Protein 7LMX (pdb70)

Solvent-accessible surface area: 12624 Å² total; per-residue (Å²): 133,57,77,2,38,0,71,0,19,4,180,61,148,80,9,72,30,40,6,89,1,0,57,51,17,0,75,39,36,0,12,40,18,78,14,62,56,58,85,146,26,18,28,0,0,0,99,48,1,47,80,83,24,0,99,108,2,10,149,43,0,77,118,52,8,109,69,17,107,31,83,46,120,46,148,132,123,1,40,0,64,0,31,4,184,46,151,103,16,78,113,27,19,150,41,0,64,79,32,0,115,154,95,3,101,179,56,76,30,68,38,71,91,161,29,28,32,0,24,0,126,36,2,108,73,73,52,0,74,141,2,2,86,56,1,41,158,147,42,102,73,20,58,14,19,11,67,88,113,130,2,46,0,81,0,32,6,188,51,73,85,19,30,13,23,26,18,11,1,45,18,35,1,108,158,97,1,108,137,18,79,52,43,30,56,99,68,15,39,21,2,24,0,90,30,0,93,62,73,50,0,132,172,5,14,128,46,2,85,144,144,44,112,51,10,96,21,67,59,118,58,145

Radius of gyration: 18.8 Å; Cα contacts (8 Å, |Δi|>4): 383; chains: 3; bounding box: 45×50×40 Å

Structure (mmCIF, N/CA/C/O backbone):
data_7LMX
#
_entry.id   7LMX
#
_cell.length_a   40.690
_cell.length_b   64.100
_cell.length_c   80.990
_cell.angle_alpha   90.000
_cell.angle_beta   90.000
_cell.angle_gamma   90.000
#
_symmetry.space_group_name_H-M   'P 21 21 21'
#
loop_
_entity.id
_entity.type
_entity.pdbx_description
1 polymer 'Integrin inhibitor'
2 water water
#
loop_
_atom_site.group_PDB
_atom_site.id
_atom_site.type_symbol
_atom_site.label_atom_id
_atom_site.label_alt_id
_atom_site.label_comp_id
_atom_site.label_asym_id
_atom_site.label_entity_id
_atom_site.label_seq_id
_atom_site.pdbx_PDB_ins_code
_atom_site.Cartn_x
_atom_site.Cartn_y
_atom_site.Cartn_z
_atom_site.occupancy
_atom_site.B_iso_or_equiv
_atom_site.auth_seq_id
_atom_site.auth_comp_id
_atom_site.auth_asym_id
_atom_site.auth_atom_id
_atom_site.pdbx_PDB_model_num
ATOM 1 N N . SER A 1 1 ? -12.37686 21.33611 -18.22734 1.000 78.44810 0 SER A N 1
ATOM 2 C CA . SER A 1 1 ? -12.96720 20.22665 -17.48830 1.000 74.93876 0 SER A CA 1
ATOM 3 C C . SER A 1 1 ? -11.88497 19.28442 -16.96737 1.000 77.49194 0 SER A C 1
ATOM 4 O O . SER A 1 1 ? -10.74964 19.30665 -17.44176 1.000 76.92339 0 SER A O 1
ATOM 7 N N . THR A 1 2 ? -12.24759 18.46046 -15.98724 1.000 76.33581 1 THR A N 1
ATOM 8 C CA . THR A 1 2 ? -11.29446 17.54163 -15.38058 1.000 70.47247 1 THR A CA 1
ATOM 9 C C . THR A 1 2 ? -10.93538 16.42310 -16.35116 1.000 61.54135 1 THR A C 1
ATOM 10 O O . THR A 1 2 ? -11.80268 15.86824 -17.03117 1.000 63.21340 1 THR A O 1
ATOM 14 N N . LYS A 1 3 ? -9.64464 16.09636 -16.41537 1.000 62.41400 2 LYS A N 1
ATOM 15 C CA . LYS A 1 3 ? -9.15087 14.97226 -17.19913 1.000 53.68766 2 LYS A CA 1
ATOM 16 C C . LYS A 1 3 ? -8.31096 14.06734 -16.30916 1.000 51.61973 2 LYS A C 1
ATOM 17 O O . LYS A 1 3 ? -7.76671 14.50454 -15.29216 1.000 56.83889 2 LYS A O 1
ATOM 23 N N . CYS A 1 4 ? -8.20293 12.79920 -16.70183 1.000 43.64550 3 CYS A N 1
ATOM 24 C CA . CYS A 1 4 ? -7.63877 11.78116 -15.82996 1.000 48.11265 3 CYS A CA 1
ATOM 25 C C . CYS A 1 4 ? -6.72507 10.85043 -16.60848 1.000 43.92105 3 CYS A C 1
ATOM 26 O O . CYS A 1 4 ? -6.91125 10.62728 -17.80647 1.000 40.62126 3 CYS A O 1
ATOM 29 N N . VAL A 1 5 ? -5.74553 10.29546 -15.90176 1.000 41.15084 4 VAL A N 1
ATOM 30 C CA . VAL A 1 5 ? -4.92357 9.19963 -16.39676 1.000 42.38504 4 VAL A CA 1
ATOM 31 C C . VAL A 1 5 ? -5.24603 7.95909 -15.57473 1.000 42.56548 4 VAL A C 1
ATOM 32 O O . VAL A 1 5 ? -5.40330 8.03437 -14.34968 1.000 43.14760 4 VAL A O 1
ATOM 36 N N . VAL A 1 6 ? -5.35227 6.82153 -16.25065 1.000 40.65499 5 VAL A N 1
ATOM 37 C CA . VAL A 1 6 ? -5.56935 5.53065 -15.61076 1.000 44.03468 5 VAL A CA 1
ATOM 38 C C . VAL A 1 6 ? -4.46566 4.59794 -16.07521 1.000 35.51586 5 VAL A C 1
ATOM 39 O O . VAL A 1 6 ? -4.19467 4.50076 -17.27521 1.000 38.80405 5 VAL A O 1
ATOM 43 N N . ARG A 1 7 ? -3.82128 3.93103 -15.13138 1.000 37.06620 6 ARG A N 1
ATOM 44 C CA . ARG A 1 7 ? -2.75332 2.99160 -15.42708 1.000 37.23862 6 ARG A CA 1
ATOM 45 C C . ARG A 1 7 ? -3.16555 1.61677 -14.92680 1.000 46.61832 6 ARG A C 1
ATOM 46 O O . ARG A 1 7 ? -3.60687 1.47683 -13.78030 1.000 38.87638 6 ARG A O 1
ATOM 54 N N . PHE A 1 8 ? -3.04006 0.61804 -15.79578 1.000 38.38305 7 PHE A N 1
ATOM 55 C CA . PHE A 1 8 ? -3.25516 -0.78025 -15.44904 1.000 41.74468 7 PHE A CA 1
ATOM 56 C C . PHE A 1 8 ? -1.93187 -1.51927 -15.55392 1.000 39.47783 7 PHE A C 1
ATOM 57 O O . PHE A 1 8 ? -1.23342 -1.40673 -16.56699 1.000 46.51825 7 PHE A O 1
ATOM 65 N N . VAL A 1 9 ? -1.59488 -2.28231 -14.52437 1.000 45.28184 8 VAL A N 1
ATOM 66 C CA . VAL A 1 9 ? -0.39934 -3.11168 -14.53090 1.000 44.28969 8 VAL A CA 1
ATOM 67 C C . VAL A 1 9 ? -0.85179 -4.55320 -14.35930 1.000 48.89610 8 VAL A C 1
ATOM 68 O O . VAL A 1 9 ? -1.43162 -4.91641 -13.32737 1.000 45.75098 8 VAL A O 1
ATOM 72 N N . PHE A 1 10 ? -0.59232 -5.37183 -15.36775 1.000 44.92098 9 PHE A N 1
ATOM 73 C CA . PHE A 1 10 ? -0.95224 -6.77839 -15.34187 1.000 51.14945 9 PHE A CA 1
ATOM 74 C C . PHE A 1 10 ? 0.25244 -7.60429 -14.91151 1.000 49.11778 9 PHE A C 1
ATOM 75 O O . PHE A 1 10 ? 1.38991 -7.29618 -15.27567 1.000 51.12560 9 PHE A O 1
ATOM 83 N N . ARG A 1 11 ? -0.00209 -8.64975 -14.12866 0.873 45.14930 10 ARG A N 1
ATOM 84 C CA . ARG A 1 11 ? 1.05048 -9.51485 -13.62325 0.873 52.10239 10 ARG A CA 1
ATOM 85 C C . ARG A 1 11 ? 0.69860 -10.96388 -13.92110 0.873 48.64766 10 ARG A C 1
ATOM 86 O O . ARG A 1 11 ? -0.47682 -11.32611 -14.01151 0.873 54.99006 10 ARG A O 1
ATOM 94 N N . GLY A 1 12 ? 1.72896 -11.78750 -14.08166 1.000 58.18727 11 GLY A N 1
ATOM 95 C CA . GLY A 1 12 ? 1.56363 -13.21272 -14.28990 1.000 52.26101 11 GLY A CA 1
ATOM 96 C C . GLY A 1 12 ? 1.87534 -13.63204 -15.71860 1.000 55.79833 11 GLY A C 1
ATOM 97 O O . GLY A 1 12 ? 2.21132 -12.82480 -16.58719 1.000 47.44942 11 GLY A O 1
ATOM 98 N N . ASP A 1 13 ? 1.72667 -14.94128 -15.93944 1.000 52.64874 12 ASP A N 1
ATOM 99 C CA . ASP A 1 13 ? 2.10094 -15.55582 -17.20957 1.000 53.14730 12 ASP A CA 1
ATOM 100 C C . ASP A 1 13 ? 1.29622 -14.99968 -18.38041 1.000 51.04529 12 ASP A C 1
ATOM 101 O O . ASP A 1 13 ? 1.78257 -14.99444 -19.51723 1.000 55.20106 12 ASP A O 1
ATOM 106 N N . LEU A 1 14 ? 0.07327 -14.53084 -18.13147 1.000 44.13270 13 LEU A N 1
ATOM 107 C CA . LEU A 1 14 ? -0.80326 -14.04157 -19.18725 1.000 41.16839 13 LEU A CA 1
ATOM 108 C C . LEU A 1 14 ? -0.89537 -12.52105 -19.22639 1.000 42.32699 13 LEU A C 1
ATOM 109 O O . LEU A 1 14 ? -1.78185 -11.98285 -19.90142 1.000 39.87285 13 LEU A O 1
ATOM 114 N N . ALA A 1 15 ? 0.01499 -11.81924 -18.54710 1.000 42.19942 14 ALA A N 1
ATOM 115 C CA . ALA A 1 15 ? -0.10303 -10.37017 -18.39986 1.000 41.13353 14 ALA A CA 1
ATOM 116 C C . ALA A 1 15 ? -0.18129 -9.66663 -19.75170 1.000 40.83151 14 ALA A C 1
ATOM 117 O O . ALA A 1 15 ? -0.99493 -8.75715 -19.94107 1.000 36.31746 14 ALA A O 1
ATOM 119 N N . THR A 1 16 ? 0.67086 -10.06203 -20.70091 1.000 39.32074 15 THR A N 1
ATOM 120 C CA . THR A 1 16 ? 0.69190 -9.38613 -21.99601 1.000 37.05136 15 THR A CA 1
ATOM 121 C C . THR A 1 16 ? -0.57707 -9.66862 -22.78895 1.000 39.76135 15 THR A C 1
ATOM 122 O O . THR A 1 16 ? -1.08700 -8.78625 -23.49130 1.000 34.54047 15 THR A O 1
ATOM 126 N N . LEU A 1 17 ? -1.08545 -10.90196 -22.70749 1.000 32.53997 16 LEU A N 1
ATOM 127 C CA . LEU A 1 17 ? -2.37385 -11.21578 -23.31569 1.000 32.10186 16 LEU A CA 1
ATOM 128 C C . LEU A 1 17 ? -3.48538 -10.38982 -22.68246 1.000 32.96803 16 LEU A C 1
ATOM 129 O O . LEU A 1 17 ? -4.33872 -9.83706 -23.38056 1.000 25.35280 16 LEU A O 1
ATOM 134 N N . MET A 1 18 ? -3.49324 -10.29118 -21.35330 1.000 34.77072 17 MET A N 1
ATOM 135 C CA . MET A 1 18 ? -4.51380 -9.48644 -20.69160 1.000 25.96436 17 MET A CA 1
ATOM 136 C C . MET A 1 18 ? -4.45936 -8.03412 -21.14723 1.000 27.52556 17 MET A C 1
ATOM 137 O O . MET A 1 18 ? -5.49798 -7.42845 -21.43999 1.000 34.28723 17 MET A O 1
ATOM 142 N N . LEU A 1 19 ? -3.25819 -7.45499 -21.20449 1.000 28.88974 18 LEU A N 1
ATOM 143 C CA . LEU A 1 19 ? -3.12878 -6.05945 -21.60787 1.000 27.78202 18 LEU A CA 1
ATOM 144 C C . LEU A 1 19 ? -3.74638 -5.84235 -22.97855 1.000 27.39480 18 LEU A C 1
ATOM 145 O O . LEU A 1 19 ? -4.52739 -4.90638 -23.17977 1.000 28.89233 18 LEU A O 1
ATOM 150 N N . ARG A 1 20 ? -3.43056 -6.72456 -23.92823 1.000 28.58059 19 ARG A N 1
ATOM 151 C CA . ARG A 1 20 ? -3.91525 -6.55172 -25.29422 1.000 24.77043 19 ARG A CA 1
ATOM 152 C C . ARG A 1 20 ? -5.42182 -6.75954 -25.38993 1.000 29.59075 19 ARG A C 1
ATOM 153 O O . ARG A 1 20 ? -6.10115 -6.04998 -26.14030 1.000 27.99410 19 ARG A O 1
ATOM 161 N N . ALA A 1 21 ? -5.96852 -7.71801 -24.63641 1.000 26.63440 20 ALA A N 1
ATOM 162 C CA . ALA A 1 21 ? -7.41921 -7.89915 -24.62481 1.000 24.42828 20 ALA A CA 1
ATOM 163 C C . ALA A 1 21 ? -8.12641 -6.65177 -24.10578 1.000 27.50870 20 ALA A C 1
ATOM 164 O O . ALA A 1 21 ? -9.14680 -6.23071 -24.66387 1.000 26.19097 20 ALA A O 1
ATOM 166 N N . VAL A 1 22 ? -7.59444 -6.05118 -23.03685 1.000 25.14005 21 VAL A N 1
ATOM 167 C CA . VAL A 1 22 ? -8.19730 -4.85563 -22.44968 1.000 24.73259 21 VAL A CA 1
ATOM 168 C C . VAL A 1 22 ? -8.04275 -3.65912 -23.38143 1.000 25.01559 21 VAL A C 1
ATOM 169 O O . VAL A 1 22 ? -8.97600 -2.86678 -23.55227 1.000 24.64736 21 VAL A O 1
ATOM 173 N N . LYS A 1 23 ? -6.86200 -3.50083 -23.98062 1.000 25.62329 22 LYS A N 1
ATOM 174 C CA . LYS A 1 23 ? -6.64626 -2.41778 -24.93909 1.000 25.91060 22 LYS A CA 1
ATOM 175 C C . LYS A 1 23 ? -7.63724 -2.50700 -26.09689 1.000 29.11051 22 LYS A C 1
ATOM 176 O O . LYS A 1 23 ? -8.21497 -1.49826 -26.51720 1.000 25.05858 22 LYS A O 1
ATOM 182 N N . ASP A 1 24 ? -7.85625 -3.72034 -26.61820 1.000 25.01465 23 ASP A N 1
ATOM 183 C CA . ASP A 1 24 ? -8.85857 -3.91887 -27.66111 1.000 26.98365 23 ASP A CA 1
ATOM 184 C C . ASP A 1 24 ? -10.24722 -3.48394 -27.19532 1.000 29.34193 23 ASP A C 1
ATOM 185 O O . ASP A 1 24 ? -10.97770 -2.81518 -27.93389 1.000 25.45510 23 ASP A O 1
ATOM 190 N N . HIS A 1 25 ? -10.63781 -3.86750 -25.97535 1.000 23.43687 24 HIS A N 1
ATOM 191 C CA . HIS A 1 25 ? -11.95071 -3.47892 -25.46229 1.000 25.63110 24 HIS A CA 1
ATOM 192 C C . HIS A 1 25 ? -12.06960 -1.96447 -25.30474 1.000 26.53710 24 HIS A C 1
ATOM 193 O O . HIS A 1 25 ? -13.09383 -1.37587 -25.66260 1.000 28.22392 24 HIS A O 1
ATOM 200 N N . LEU A 1 26 ? -11.03920 -1.31626 -24.75643 1.000 24.72649 25 LEU A N 1
ATOM 201 C CA . LEU A 1 26 ? -11.12217 0.12581 -24.51954 1.000 27.26794 25 LEU A CA 1
ATOM 202 C C . LEU A 1 26 ? -11.13330 0.90634 -25.82827 1.000 27.61268 25 LEU A C 1
ATOM 203 O O . LEU A 1 26 ? -11.83055 1.92325 -25.95115 1.000 27.29020 25 LEU A O 1
ATOM 208 N N . LYS A 1 27 ? -10.37689 0.44320 -26.81964 1.000 27.53130 26 LYS A N 1
ATOM 209 C CA . LYS A 1 27 ? -10.36298 1.13046 -28.10563 1.000 27.71942 26 LYS A CA 1
ATOM 210 C C . LYS A 1 27 ? -11.68650 0.97699 -28.84221 1.000 28.07832 26 LYS A C 1
ATOM 211 O O . LYS A 1 27 ? -12.05892 1.85156 -29.63463 1.000 31.03289 26 LYS A O 1
ATOM 217 N N . LYS A 1 28 ? -12.41084 -0.11602 -28.60094 1.000 26.20735 27 LYS A N 1
ATOM 218 C CA . LYS A 1 28 ? -13.73482 -0.26790 -29.19530 1.000 33.20934 27 LYS A CA 1
ATOM 219 C C . LYS A 1 28 ? -14.70837 0.76857 -28.64331 1.000 36.64974 27 LYS A C 1
ATOM 220 O O . LYS A 1 28 ? -15.53519 1.31440 -29.38633 1.000 36.30771 27 LYS A O 1
ATOM 226 N N . GLU A 1 29 ? -14.62007 1.06148 -27.34608 1.000 32.95911 28 GLU A N 1
ATOM 227 C CA . GLU A 1 29 ? -15.51516 2.03330 -26.73126 1.000 29.81862 28 GLU A CA 1
ATOM 228 C C . GLU A 1 29 ? -14.94908 3.44721 -26.73874 1.000 33.51048 28 GLU A C 1
ATOM 229 O O . GLU A 1 29 ? -15.70730 4.40649 -26.53653 1.000 33.36611 28 GLU A O 1
ATOM 235 N N . GLY A 1 30 ? -13.64758 3.59633 -26.97699 1.000 27.53550 29 GLY A N 1
ATOM 236 C CA . GLY A 1 30 ? -13.02286 4.89317 -27.08480 1.000 29.00376 29 GLY A CA 1
ATOM 237 C C . GLY A 1 30 ? -11.92620 4.91483 -28.13509 1.000 27.34046 29 GLY A C 1
ATOM 238 O O . GLY A 1 30 ? -10.73254 4.96855 -27.81846 1.000 28.59730 29 GLY A O 1
ATOM 239 N N . PRO A 1 31 ? -12.31604 4.89455 -29.41247 1.000 29.51744 30 PRO A N 1
ATOM 240 C CA . PRO A 1 31 ? -11.30435 4.83354 -30.48832 1.000 28.45772 30 PRO A CA 1
ATOM 241 C C . PRO A 1 31 ? -10.36939 6.02664 -30.51386 1.000 33.99810 30 PRO A C 1
ATOM 242 O O . PRO A 1 31 ? -9.22957 5.91026 -30.98970 1.000 33.80157 30 PRO A O 1
ATOM 246 N N . HIS A 1 32 ? -10.81825 7.17334 -30.01983 1.000 30.08245 31 HIS A N 1
ATOM 247 C CA . HIS A 1 32 ? -10.02042 8.39214 -29.97867 1.000 30.58259 31 HIS A CA 1
ATOM 248 C C . HIS A 1 32 ? -9.14483 8.49111 -28.73696 1.000 36.41709 31 HIS A C 1
ATOM 249 O O . HIS A 1 32 ? -8.37502 9.45142 -28.61847 1.000 33.61606 31 HIS A O 1
ATOM 256 N N . TRP A 1 33 ? -9.26360 7.55018 -27.79880 1.000 26.78892 32 TRP A N 1
ATOM 257 C CA . TRP A 1 33 ? -8.53328 7.66441 -26.54370 1.000 31.99776 32 TRP A CA 1
ATOM 258 C C . TRP A 1 33 ? -7.03331 7.50454 -26.75388 1.000 34.01941 32 TRP A C 1
ATOM 259 O O . TRP A 1 33 ? -6.57962 6.73223 -27.59906 1.000 31.69107 32 TRP A O 1
ATOM 270 N N . ASN A 1 34 ? -6.26625 8.24871 -25.95896 1.000 33.32707 33 ASN A N 1
ATOM 271 C CA . ASN A 1 34 ? -4.80727 8.15392 -25.91570 1.000 33.13019 33 ASN A CA 1
ATOM 272 C C . ASN A 1 34 ? -4.44988 6.95133 -25.05067 1.000 35.06379 33 ASN A C 1
ATOM 273 O O . ASN A 1 34 ? -4.44562 7.03771 -23.82098 1.000 33.55554 33 ASN A O 1
ATOM 278 N N . ILE A 1 35 ? -4.14466 5.82411 -25.69064 1.000 32.94456 34 ILE A N 1
ATOM 279 C CA . ILE A 1 35 ? -3.86397 4.57391 -24.99385 1.000 33.51097 34 ILE A CA 1
ATOM 280 C C . ILE A 1 35 ? -2.52215 4.05029 -25.48042 1.000 37.22999 34 ILE A C 1
ATOM 281 O O . ILE A 1 35 ? -2.34874 3.79882 -26.67799 1.000 36.87664 34 ILE A O 1
ATOM 286 N N . THR A 1 36 ? -1.57755 3.88284 -24.55764 1.000 35.87560 35 THR A N 1
ATOM 287 C CA . THR A 1 36 ? -0.23339 3.43741 -24.88983 1.000 32.49348 35 THR A CA 1
ATOM 288 C C . THR A 1 36 ? 0.18108 2.33059 -23.93239 1.000 38.93982 35 THR A C 1
ATOM 289 O O . THR A 1 36 ? -0.40826 2.15531 -22.86680 1.000 42.15580 35 THR A O 1
ATOM 293 N N . SER A 1 37 ? 1.21622 1.59057 -24.31495 1.000 39.83921 36 SER A N 1
ATOM 294 C CA . SER A 1 37 ? 1.72326 0.47984 -23.51820 1.000 48.16854 36 SER A CA 1
ATOM 295 C C . SER A 1 37 ? 3.16558 0.74920 -23.10982 1.000 56.19574 36 SER A C 1
ATOM 296 O O . SER A 1 37 ? 3.97215 1.20011 -23.93004 1.000 61.94539 36 SER A O 1
ATOM 299 N N . THR A 1 38 ? 3.48201 0.47720 -21.84179 0.900 58.37382 37 THR A N 1
ATOM 300 C CA . THR A 1 38 ? 4.82744 0.60063 -21.29039 0.900 64.95376 37 THR A CA 1
ATOM 301 C C . THR A 1 38 ? 5.16245 -0.66999 -20.51183 0.900 64.75071 37 THR A C 1
ATOM 302 O O . THR A 1 38 ? 4.37831 -1.62272 -20.46323 0.900 61.98747 37 THR A O 1
ATOM 306 N N . ASN A 1 39 ? 6.34514 -0.67463 -19.89179 0.760 69.53019 38 ASN A N 1
ATOM 307 C CA . ASN A 1 39 ? 6.76869 -1.74670 -18.98368 0.760 75.25383 38 ASN A CA 1
ATOM 308 C C . ASN A 1 39 ? 6.74130 -3.11148 -19.67603 0.760 77.44041 38 ASN A C 1
ATOM 309 O O . ASN A 1 39 ? 6.15582 -4.07698 -19.17949 0.760 78.02515 38 ASN A O 1
ATOM 314 N N . ASN A 1 40 ? 7.38576 -3.18088 -20.84294 0.848 72.66697 39 ASN A N 1
ATOM 315 C CA . ASN A 1 40 ? 7.51504 -4.42435 -21.60736 0.848 70.03474 39 ASN A CA 1
ATOM 316 C C . ASN A 1 40 ? 6.14973 -5.03566 -21.92091 0.848 69.93143 39 ASN A C 1
ATOM 317 O O . ASN A 1 40 ? 5.94893 -6.24687 -21.80854 0.848 63.39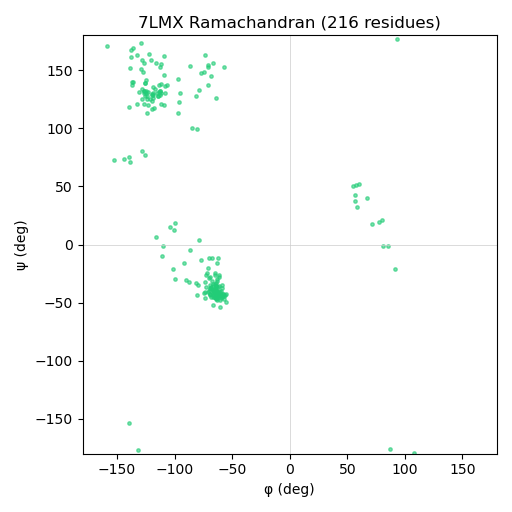427 39 ASN A O 1
ATOM 322 N N . GLY A 1 41 ? 5.20261 -4.18948 -22.31782 0.638 64.41320 40 GLY A N 1
ATOM 323 C CA . GLY A 1 41 ? 3.88227 -4.66748 -22.67449 0.638 61.85934 40 GLY A CA 1
ATOM 324 C C . GLY A 1 41 ? 3.03679 -5.14346 -21.51670 0.638 58.16695 40 GLY A C 1
ATOM 325 O O . GLY A 1 41 ? 2.05670 -5.85998 -21.73533 0.638 55.98093 40 GLY A O 1
ATOM 326 N N . ALA A 1 42 ? 3.38566 -4.76545 -20.28541 1.000 59.77792 41 ALA A N 1
ATOM 327 C CA . ALA A 1 42 ? 2.63329 -5.15924 -19.10301 1.000 57.25029 41 ALA A CA 1
ATOM 328 C C . ALA A 1 42 ? 1.89367 -4.00509 -18.44155 1.000 52.35101 41 ALA A C 1
ATOM 329 O O . ALA A 1 42 ? 1.07114 -4.24914 -17.55126 1.000 44.42394 41 ALA A O 1
ATOM 331 N N . GLU A 1 43 ? 2.15546 -2.76610 -18.84700 1.000 43.88966 42 GLU A N 1
ATOM 332 C CA . GLU A 1 43 ? 1.49314 -1.59785 -18.28641 1.000 49.43683 42 GLU A CA 1
ATOM 333 C C . GLU A 1 43 ? 0.73150 -0.87615 -19.38854 1.000 41.55774 42 GLU A C 1
ATOM 334 O O . GLU A 1 43 ? 1.29290 -0.58507 -20.45019 1.000 38.91952 42 GLU A O 1
ATOM 340 N N . LEU A 1 44 ? -0.54466 -0.60142 -19.13354 1.000 36.08741 43 LEU A N 1
ATOM 341 C CA . LEU A 1 44 ? -1.42897 0.06399 -20.07959 1.000 40.46147 43 LEU A CA 1
ATOM 342 C C . LEU A 1 44 ? -1.82067 1.42058 -19.51413 1.000 39.83375 43 LEU A C 1
ATOM 343 O O . LEU A 1 44 ? -2.28135 1.50976 -18.37199 1.000 35.24544 43 LEU A O 1
ATOM 348 N N . VAL A 1 45 ? -1.63797 2.47098 -20.31015 1.000 34.64272 44 VAL A N 1
ATOM 349 C CA . VAL A 1 45 ? -1.81886 3.84468 -19.85588 1.000 34.16471 44 VAL A CA 1
ATOM 350 C C . VAL A 1 45 ? -2.85377 4.50466 -20.75413 1.000 33.84529 44 VAL A C 1
ATOM 351 O O . VAL A 1 45 ? -2.65681 4.59176 -21.97265 1.000 33.38842 44 VAL A O 1
ATOM 355 N N . VAL A 1 46 ? -3.94981 4.96470 -20.15323 1.000 32.09993 45 VAL A N 1
ATOM 356 C CA . VAL A 1 46 ? -5.01620 5.67887 -20.85227 1.000 32.06696 45 VAL A CA 1
ATOM 357 C C . VAL A 1 46 ? -5.00202 7.12100 -20.36432 1.000 38.84800 45 VAL A C 1
ATOM 358 O O . VAL A 1 46 ? -5.17766 7.37486 -19.17033 1.000 34.53631 45 VAL A O 1
ATOM 362 N N . ARG A 1 47 ? -4.80623 8.06644 -21.27831 1.000 42.79823 46 ARG A N 1
ATOM 363 C CA . ARG A 1 47 ? -4.63531 9.46262 -20.90342 1.000 42.44818 46 ARG A CA 1
ATOM 364 C C . ARG A 1 47 ? -5.80474 10.30631 -21.38599 1.000 38.23946 46 ARG A C 1
ATOM 365 O O . ARG A 1 47 ? -6.46155 9.97783 -22.37648 1.000 39.95202 46 ARG A O 1
ATOM 373 N N . GLY A 1 48 ? -6.04923 11.40012 -20.67197 1.000 38.12879 47 GLY A N 1
ATOM 374 C CA . GLY A 1 48 ? -6.95270 12.44391 -21.12919 1.000 42.05485 47 GLY A CA 1
ATOM 375 C C . GLY A 1 48 ? -8.41199 12.05809 -21.21498 1.000 39.75386 47 GLY A C 1
ATOM 376 O O . GLY A 1 48 ? -9.09967 12.45890 -22.16112 1.000 47.12329 47 GLY A O 1
ATOM 377 N N . ILE A 1 49 ? -8.90809 11.29345 -20.25497 1.000 39.65042 48 ILE A N 1
ATOM 378 C CA . ILE A 1 49 ? -10.30466 10.88598 -20.26184 1.000 36.88507 48 ILE A CA 1
ATOM 379 C C . ILE A 1 49 ? -11.02213 11.56337 -19.10350 1.000 40.99629 48 ILE A C 1
ATOM 380 O O . ILE A 1 49 ? -10.41830 11.94923 -18.09987 1.000 44.81851 48 ILE A O 1
ATOM 385 N N . HIS A 1 50 ? -12.33454 11.71211 -19.25871 1.000 43.88830 49 HIS A N 1
ATOM 386 C CA . HIS A 1 50 ? -13.15803 12.30583 -18.21952 1.000 41.01387 49 HIS A CA 1
ATOM 387 C C . HIS A 1 50 ? -13.20114 11.40496 -16.98827 1.000 46.3839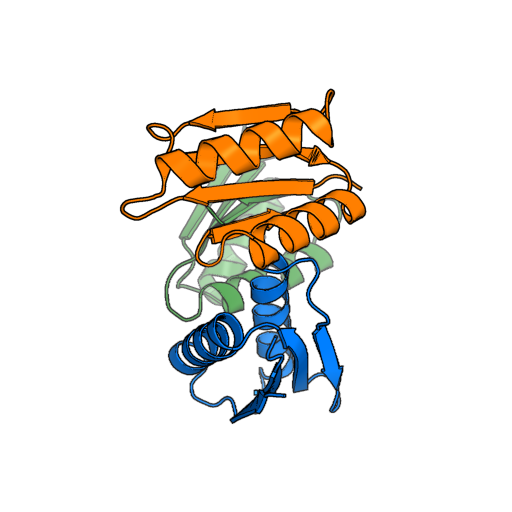2 49 HIS A C 1
ATOM 388 O O . HIS A 1 50 ? -12.98410 10.19245 -17.06220 1.000 41.93921 49 HIS A O 1
ATOM 395 N N . GLU A 1 51 ? -13.49149 12.02287 -15.83889 1.000 47.34385 50 GLU A N 1
ATOM 396 C CA . GLU A 1 51 ? -13.51280 11.27876 -14.58356 1.000 48.39540 50 GLU A CA 1
ATOM 397 C C . GLU A 1 51 ? -14.56938 10.18107 -14.60387 1.000 46.88301 50 GLU A C 1
ATOM 398 O O . GLU A 1 51 ? -14.33357 9.07687 -14.10242 1.000 49.57776 50 GLU A O 1
ATOM 404 N N . SER A 1 52 ? -15.74113 10.46563 -15.17803 1.000 46.75725 51 SER A N 1
ATOM 405 C CA . SER A 1 52 ? -16.80173 9.46505 -15.23460 1.000 49.44879 51 SER A CA 1
ATOM 406 C C . SER A 1 52 ? -16.34535 8.21218 -15.97412 1.000 47.88610 51 SER A C 1
ATOM 407 O O . SER A 1 52 ? -16.70054 7.09073 -15.59305 1.000 48.78077 51 SER A O 1
ATOM 410 N N . ASP A 1 53 ? -15.55797 8.38065 -17.03348 1.000 47.59032 52 ASP A N 1
ATOM 411 C CA . ASP A 1 53 ? -15.09920 7.22350 -17.79457 1.000 46.87446 52 ASP A CA 1
ATOM 412 C C . ASP A 1 53 ? -13.92712 6.52813 -17.11833 1.000 47.06909 52 ASP A C 1
ATOM 413 O O . ASP A 1 53 ? -13.82565 5.29653 -17.17514 1.000 42.38768 52 ASP A O 1
ATOM 418 N N . ALA A 1 54 ? -13.05515 7.29555 -16.45948 1.000 49.01797 53 ALA A N 1
ATOM 419 C CA . ALA A 1 54 ? -11.91500 6.70702 -15.76614 1.000 48.04346 53 ALA A CA 1
ATOM 420 C C . ALA A 1 54 ? -12.37043 5.76239 -14.66240 1.000 44.20879 53 ALA A C 1
ATOM 421 O O . ALA A 1 54 ? -11.81985 4.66625 -14.50514 1.000 44.09254 53 ALA A O 1
ATOM 423 N N . LYS A 1 55 ? -13.37647 6.17010 -13.88797 1.000 50.36712 54 LYS A N 1
ATOM 424 C CA . LYS A 1 55 ? -13.91011 5.29122 -12.85228 1.000 48.98703 54 LYS A CA 1
ATOM 425 C C . LYS A 1 55 ? -14.59770 4.07721 -13.46314 1.000 50.04612 54 LYS A C 1
ATOM 426 O O . LYS A 1 55 ? -14.43904 2.95379 -12.97283 1.000 51.93676 54 LYS A O 1
ATOM 432 N N . ARG A 1 56 ? -15.36550 4.28497 -14.53358 1.000 46.96392 55 ARG A N 1
ATOM 433 C CA . ARG A 1 56 ? -16.10393 3.18598 -15.14271 1.000 48.68708 55 ARG A CA 1
ATOM 434 C C . ARG A 1 56 ? -15.15948 2.13183 -15.71387 1.000 47.16606 55 ARG A C 1
ATOM 435 O O . ARG A 1 56 ? -15.35580 0.93062 -15.50007 1.000 44.20433 55 ARG A O 1
ATOM 443 N N . ILE A 1 57 ? -14.12007 2.55655 -16.43888 1.000 40.06335 56 ILE A N 1
ATOM 444 C CA . ILE A 1 57 ? -13.21212 1.56278 -17.00487 1.000 39.80810 56 ILE A CA 1
ATOM 445 C C . ILE A 1 57 ? -12.34111 0.94419 -15.92040 1.000 42.82021 56 ILE A C 1
ATOM 446 O O . ILE A 1 57 ? -11.89590 -0.20387 -16.05321 1.000 39.43123 56 ILE A O 1
ATOM 451 N N . ALA A 1 58 ? -12.09417 1.66926 -14.82801 1.000 40.83713 57 ALA A N 1
ATOM 452 C CA . ALA A 1 58 ? -11.38475 1.06797 -13.70626 1.000 48.06059 57 ALA A CA 1
ATOM 453 C C . ALA A 1 58 ? -12.19273 -0.07947 -13.11786 1.000 49.25891 57 ALA A C 1
ATOM 454 O O . ALA A 1 58 ? -11.66627 -1.17574 -12.89980 1.000 47.26364 57 ALA A O 1
ATOM 456 N N . LYS A 1 59 ? -13.48581 0.15708 -12.86789 1.000 52.83190 58 LYS A N 1
ATOM 457 C CA . LYS A 1 59 ? -14.34884 -0.88652 -12.32088 1.000 49.74241 58 LYS A CA 1
ATOM 458 C C . LYS A 1 59 ? -14.48948 -2.05816 -13.28607 1.000 44.92533 58 LYS A C 1
ATOM 459 O O . LYS A 1 59 ? -14.57102 -3.21540 -12.85731 1.000 48.34160 58 LYS A O 1
ATOM 465 N N . TRP A 1 60 ? -14.51815 -1.77748 -14.59341 1.000 39.96108 59 TRP A N 1
ATOM 466 C CA . TRP A 1 60 ? -14.69348 -2.83416 -15.58879 1.000 43.70219 59 TRP A CA 1
ATOM 467 C C . TRP A 1 60 ? -13.52412 -3.81314 -15.56646 1.000 38.75909 59 TRP A C 1
ATOM 468 O O . TRP A 1 60 ? -13.71749 -5.03632 -15.58665 1.000 36.88355 59 TRP A O 1
ATOM 479 N N . VAL A 1 61 ? -12.29831 -3.28803 -15.52406 1.000 35.54625 60 VAL A N 1
ATOM 480 C CA . VAL A 1 61 ? -11.11456 -4.14070 -15.58493 1.000 40.07845 60 VAL A CA 1
ATOM 481 C C . VAL A 1 61 ? -10.91946 -4.87983 -14.27050 1.000 40.32595 60 VAL A C 1
ATOM 482 O O . VAL A 1 61 ? -10.56566 -6.06459 -14.25581 1.000 37.82757 60 VAL A O 1
ATOM 486 N N . GLU A 1 62 ? -11.13499 -4.18992 -13.14827 1.000 40.21674 61 GLU A N 1
ATOM 487 C CA . GLU A 1 62 ? -10.93998 -4.80384 -11.83835 1.000 41.86929 61 GLU A CA 1
ATOM 488 C C . GLU A 1 62 ? -11.91885 -5.94177 -11.58779 1.000 44.45786 61 GLU A C 1
ATOM 489 O O . GLU A 1 62 ? -11.57454 -6.91511 -10.90583 1.000 46.52400 61 GLU A O 1
ATOM 495 N N . LYS A 1 63 ? -13.14341 -5.83307 -12.10644 1.000 41.49387 62 LYS A N 1
ATOM 496 C CA . LYS A 1 63 ? -14.12241 -6.89495 -11.89817 1.000 47.83003 62 LYS A CA 1
ATOM 497 C C . LYS A 1 63 ? -13.70866 -8.17232 -12.61424 1.000 46.74335 62 LYS A C 1
ATOM 498 O O . LYS A 1 63 ? -13.91628 -9.27807 -12.09803 1.000 43.33293 62 LYS A O 1
ATOM 504 N N . ARG A 1 64 ? -13.10080 -8.03371 -13.78945 1.000 42.19052 63 ARG A N 1
ATOM 505 C CA . ARG A 1 64 ? -12.81661 -9.15076 -14.68126 1.000 48.59022 63 ARG A CA 1
ATOM 506 C C . ARG A 1 64 ? -11.38134 -9.64988 -14.59132 1.000 48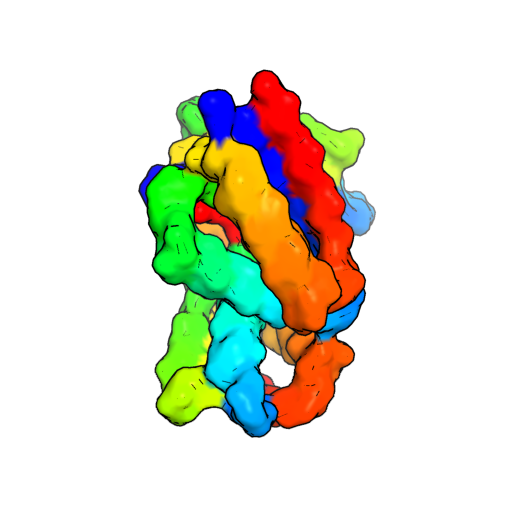.94230 63 ARG A C 1
ATOM 507 O O . ARG A 1 64 ? -11.13507 -10.83964 -14.81659 1.000 45.21466 63 ARG A O 1
ATOM 515 N N . PHE A 1 65 ? -10.43470 -8.77498 -14.26397 1.000 49.36909 64 PHE A N 1
ATOM 516 C CA . PHE A 1 65 ? -9.03218 -9.13915 -14.06806 1.000 45.18359 64 PHE A CA 1
ATOM 517 C C . PHE A 1 65 ? -8.63860 -8.62782 -12.69131 1.000 51.38441 64 PHE A C 1
ATOM 518 O O . PHE A 1 65 ? -7.97746 -7.58802 -12.57343 1.000 54.86198 64 PHE A O 1
ATOM 526 N N . PRO A 1 66 ? -9.04543 -9.32182 -11.62175 1.000 59.25606 65 PRO A N 1
ATOM 527 C CA . PRO A 1 66 ? -8.85051 -8.76922 -10.26709 1.000 61.96016 65 PRO A CA 1
ATOM 528 C C . PRO A 1 66 ? -7.39630 -8.60968 -9.85167 1.000 66.64693 65 PRO A C 1
ATOM 529 O O . PRO A 1 66 ? -7.10257 -7.78312 -8.97658 1.000 60.71790 65 PRO A O 1
ATOM 533 N N . GLY A 1 67 ? -6.47829 -9.38007 -10.43009 0.746 61.38121 66 GLY A N 1
ATOM 534 C CA . GLY A 1 67 ? -5.08162 -9.24668 -10.05831 0.746 58.79989 66 GLY A CA 1
ATOM 535 C C . GLY A 1 67 ? -4.35906 -8.06697 -10.67533 0.746 62.93325 66 GLY A C 1
ATOM 536 O O . GLY A 1 67 ? -3.14932 -7.92648 -10.47369 0.746 50.97810 66 GLY A O 1
ATOM 537 N N . VAL A 1 68 ? -5.05810 -7.22127 -11.42437 0.988 52.79950 67 VAL A N 1
ATOM 538 C CA . VAL A 1 68 ? -4.44375 -6.04137 -12.02059 0.988 53.65937 67 VAL A CA 1
ATOM 539 C C . VAL A 1 68 ? -4.27234 -4.96481 -10.95519 0.988 52.16052 67 VAL A C 1
ATOM 540 O O . VAL A 1 68 ? -5.05771 -4.86260 -10.00514 0.988 60.52302 67 VAL A O 1
ATOM 544 N N . HIS A 1 69 ? -3.21554 -4.16862 -11.09744 0.818 54.14257 68 HIS A N 1
ATOM 545 C CA . HIS A 1 69 ? -3.03389 -2.96810 -10.29230 0.818 56.76305 68 HIS A CA 1
ATOM 546 C C . HIS A 1 69 ? -3.56077 -1.76930 -11.07076 0.818 60.83546 68 HIS A C 1
ATOM 547 O O . HIS A 1 69 ? -3.21072 -1.58116 -12.23940 0.818 49.81023 68 HIS A O 1
ATOM 554 N N . THR A 1 70 ? -4.39362 -0.96113 -10.41908 1.000 63.48839 69 THR A N 1
ATOM 555 C CA . THR A 1 70 ? -5.09340 0.14597 -11.05782 1.000 59.21844 69 THR A CA 1
ATOM 556 C C . THR A 1 70 ? -4.78610 1.44668 -10.32996 1.000 62.36205 69 THR A C 1
ATOM 557 O O . THR A 1 70 ? -4.99265 1.54428 -9.11600 1.000 57.67060 69 THR A O 1
ATOM 561 N N . GLU A 1 71 ? -4.30589 2.44370 -11.07338 1.000 54.72861 70 GLU A N 1
ATOM 562 C CA . GLU A 1 71 ? -4.05259 3.77903 -10.54268 1.000 63.84573 70 GLU A CA 1
ATOM 563 C C . GLU A 1 71 ? -4.76969 4.80346 -11.40878 1.000 59.91690 70 GLU A C 1
ATOM 564 O O . GLU A 1 71 ? -4.65020 4.77047 -12.63829 1.000 55.50866 70 GLU A O 1
ATOM 570 N N . THR A 1 72 ? -5.51098 5.70512 -10.76803 1.000 60.60860 71 THR A N 1
ATOM 571 C CA . THR A 1 72 ? -6.23294 6.77457 -11.44543 1.000 62.04361 71 THR A CA 1
ATOM 572 C C . THR A 1 72 ? -5.79508 8.11468 -10.86993 1.000 65.02458 71 THR A C 1
ATOM 573 O O . THR A 1 72 ? -5.82329 8.30809 -9.65062 1.000 77.94559 71 THR A O 1
ATOM 577 N N . GLN A 1 73 ? -5.38900 9.03222 -11.74683 1.000 64.04977 72 GLN A N 1
ATOM 578 C CA . GLN A 1 73 ? -4.94740 10.36781 -11.35843 1.000 67.48281 72 GLN A CA 1
ATOM 579 C C . GLN A 1 73 ? -5.63743 11.37722 -12.26245 1.000 66.12819 72 GLN A C 1
ATOM 580 O O . GLN A 1 73 ? -5.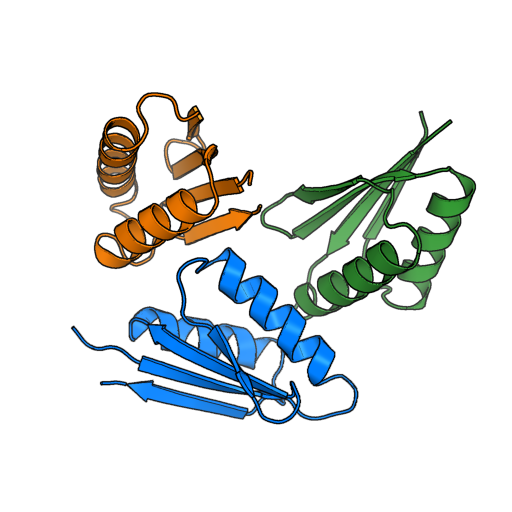48933 11.31778 -13.48680 1.000 64.11848 72 GLN A O 1
ATOM 586 N N . CYS A 1 74 ? -6.39028 12.29473 -11.66607 1.000 72.93350 73 CYS A N 1
ATOM 587 C CA . CYS A 1 74 ? -7.19125 13.24994 -12.41456 1.000 71.99410 73 CYS A CA 1
ATOM 588 C C . CYS A 1 74 ? -6.61476 14.65622 -12.30570 1.000 78.72051 73 CYS A C 1
ATOM 589 O O . CYS A 1 74 ? -5.82066 14.96646 -11.41346 1.000 84.32705 73 CYS A O 1
ATOM 592 N N . ASP A 1 75 ? -7.03953 15.50926 -13.23176 1.000 81.73739 74 ASP A N 1
ATOM 593 C CA . ASP A 1 75 ? -6.53175 16.87002 -13.32272 1.000 91.13655 74 ASP A CA 1
ATOM 594 C C . ASP A 1 75 ? -7.60084 17.80124 -13.88575 1.000 86.61538 74 ASP A C 1
ATOM 595 O O . ASP A 1 75 ? -8.29629 18.48578 -13.13439 1.000 97.66362 74 ASP A O 1
ATOM 600 N N . THR B 1 2 ? -9.49609 1.97239 -42.48325 1.000 77.84764 1 THR B N 1
ATOM 601 C CA . THR B 1 2 ? -9.98117 2.19878 -43.84178 1.000 81.91660 1 THR B CA 1
ATOM 602 C C . THR B 1 2 ? -11.51021 2.17164 -43.89678 1.000 74.86412 1 THR B C 1
ATOM 603 O O . THR B 1 2 ? -12.13165 3.00757 -44.55749 1.000 67.62576 1 THR B O 1
ATOM 607 N N . LYS B 1 3 ? -12.11031 1.21493 -43.18852 0.764 68.17088 2 LYS B N 1
ATOM 608 C CA . LYS B 1 3 ? -13.56085 1.05035 -43.15479 0.764 60.56997 2 LYS B CA 1
ATOM 609 C C . LYS B 1 3 ? -13.98924 0.70206 -41.73704 0.764 53.91766 2 LYS B C 1
ATOM 610 O O . LYS B 1 3 ? -13.59298 -0.34249 -41.21225 0.764 47.23502 2 LYS B O 1
ATOM 616 N N . CYS B 1 4 ? -14.80780 1.55950 -41.12737 1.000 45.78202 3 CYS B N 1
ATOM 617 C CA . CYS B 1 4 ? -15.28107 1.34877 -39.76633 1.000 38.98663 3 CYS B CA 1
ATOM 618 C C . CYS B 1 4 ? -16.80016 1.47265 -39.69819 1.000 47.30999 3 CYS B C 1
ATOM 619 O O . CYS B 1 4 ? -17.44106 2.06896 -40.56762 1.000 40.88399 3 CYS B O 1
ATOM 622 N N . VAL B 1 5 ? -17.36884 0.88641 -38.64322 1.000 33.69294 4 VAL B N 1
ATOM 623 C CA . VAL B 1 5 ? -18.78179 1.02056 -38.30357 1.000 33.05238 4 VAL B CA 1
ATOM 624 C C . VAL B 1 5 ? -18.85761 1.50731 -36.86423 1.000 31.71744 4 VAL B C 1
ATOM 625 O O . VAL B 1 5 ? -18.09188 1.04044 -36.01530 1.000 31.04190 4 VAL B O 1
ATOM 629 N N . VAL B 1 6 ? -19.77006 2.43973 -36.59091 1.000 32.77305 5 VAL B N 1
ATOM 630 C CA . VAL B 1 6 ? -19.94274 3.01914 -35.26079 1.000 31.01686 5 VAL B CA 1
ATOM 631 C C . VAL B 1 6 ? -21.39961 2.87423 -34.83408 1.000 32.76111 5 VAL B C 1
ATOM 632 O O . VAL B 1 6 ? -22.30965 3.29878 -35.55136 1.000 33.79021 5 VAL B O 1
ATOM 636 N N . ARG B 1 7 ? -21.61483 2.30927 -33.65063 1.000 30.89234 6 ARG B N 1
ATOM 637 C CA . ARG B 1 7 ? -22.94310 2.11462 -33.08796 1.000 31.17213 6 ARG B CA 1
ATOM 638 C C . ARG B 1 7 ? -23.07622 3.01509 -31.86778 1.000 35.90378 6 ARG B C 1
ATOM 639 O O . ARG B 1 7 ? -22.15953 3.07357 -31.04593 1.000 32.00576 6 ARG B O 1
ATOM 647 N N . PHE B 1 8 ? -24.18872 3.74535 -31.78202 1.000 32.09975 7 PHE B N 1
ATOM 648 C CA . PHE B 1 8 ? -24.53118 4.56567 -30.62529 1.000 32.85926 7 PHE B CA 1
ATOM 649 C C . PHE B 1 8 ? -25.79158 4.00603 -29.98355 1.000 37.98063 7 PHE B C 1
ATOM 650 O O . PHE B 1 8 ? -26.78386 3.75253 -30.67541 1.000 39.49869 7 PHE B O 1
ATOM 658 N N . VAL B 1 9 ? -25.75913 3.80987 -28.66892 1.000 34.62555 8 VAL B N 1
ATOM 659 C CA . VAL B 1 9 ? -26.91449 3.32453 -27.92813 1.000 35.99958 8 VAL B CA 1
ATOM 660 C C . VAL B 1 9 ? -27.29833 4.37901 -26.90346 1.000 37.06275 8 VAL B C 1
ATOM 661 O O . VAL B 1 9 ? -26.46067 4.81197 -26.10375 1.000 37.29316 8 VAL B O 1
ATOM 665 N N . PHE B 1 10 ? -28.55931 4.78632 -26.92367 1.000 35.74150 9 PHE B N 1
ATOM 666 C CA . PHE B 1 10 ? -29.04706 5.85132 -26.05941 1.000 38.92126 9 PHE B CA 1
ATOM 667 C C . PHE B 1 10 ? -30.01496 5.27029 -25.04179 1.000 33.50679 9 PHE B C 1
ATOM 668 O O . PHE B 1 10 ? -30.93095 4.52853 -25.40495 1.000 36.70535 9 PHE B O 1
ATOM 676 N N . ARG B 1 11 ? -29.81195 5.60079 -23.76910 1.000 42.56370 10 ARG B N 1
ATOM 677 C CA . ARG B 1 11 ? -30.68386 5.08686 -22.72699 1.000 39.18040 10 ARG B CA 1
ATOM 678 C C . ARG B 1 11 ? -31.03080 6.20279 -21.75459 1.000 35.93376 10 ARG B C 1
ATOM 679 O O . ARG B 1 11 ? -30.45497 7.29461 -21.78637 1.000 34.99625 10 ARG B O 1
ATOM 687 N N . GLY B 1 12 ? -31.99861 5.91694 -20.89336 1.000 37.47236 11 GLY B N 1
ATOM 688 C CA . GLY B 1 12 ? -32.43202 6.87209 -19.89722 1.000 36.42607 11 GLY B CA 1
ATOM 689 C C . GLY B 1 12 ? -33.50767 7.79825 -20.42030 1.000 35.47855 11 GLY B C 1
ATOM 690 O O . GLY B 1 12 ? -33.97908 7.69807 -21.55823 1.000 36.83648 11 GLY B O 1
ATOM 691 N N . ASP B 1 13 ? -33.88112 8.74884 -19.55423 1.000 35.98136 12 ASP B N 1
ATOM 692 C CA . ASP B 1 13 ? -35.00092 9.64016 -19.83713 1.000 38.79660 12 ASP B CA 1
ATOM 693 C C . ASP B 1 13 ? -34.73668 10.54901 -21.03270 1.000 40.51908 12 ASP B C 1
ATOM 694 O O . ASP B 1 13 ? -35.68622 10.99622 -21.68260 1.000 40.15083 12 ASP B O 1
ATOM 699 N N . LEU B 1 14 ? -33.47365 10.84417 -21.33333 1.000 33.49306 13 LEU B N 1
ATOM 700 C CA . LEU B 1 14 ? -33.12318 11.78019 -22.39477 1.000 36.54241 13 LEU B CA 1
ATOM 701 C C . LEU B 1 14 ? -32.70222 11.08590 -23.67531 1.000 37.19820 13 LEU B C 1
ATOM 702 O O . LEU B 1 14 ? -32.14593 11.73823 -24.56832 1.000 35.65472 13 LEU B O 1
ATOM 707 N N . ALA B 1 15 ? -32.93945 9.77650 -23.77349 1.000 35.44990 14 ALA B N 1
ATOM 708 C CA . ALA B 1 15 ? -32.45707 9.01113 -24.91705 1.000 36.65677 14 ALA B CA 1
ATOM 709 C C . ALA B 1 15 ? -32.94769 9.60485 -26.23089 1.000 35.41595 14 ALA B C 1
ATOM 710 O O . ALA B 1 15 ? -32.17714 9.73151 -27.18831 1.000 42.87074 14 ALA B O 1
ATOM 712 N N . THR B 1 16 ? -34.22001 9.99979 -26.28099 1.000 43.49765 15 THR B N 1
ATOM 713 C CA . THR B 1 16 ? -34.79816 10.55123 -27.50275 1.000 47.41012 15 THR B CA 1
ATOM 714 C C . THR B 1 16 ? -34.16757 11.88886 -27.87122 1.000 47.27109 15 THR B C 1
ATOM 715 O O . THR B 1 16 ? -33.85634 12.13163 -29.04483 1.000 45.82436 15 THR B O 1
ATOM 719 N N . LEU B 1 17 ? -33.99672 12.77668 -26.88754 1.000 43.15760 16 LEU B N 1
ATOM 720 C CA . LEU B 1 17 ? -33.37384 14.07162 -27.14439 1.000 45.19981 16 LEU B CA 1
ATOM 721 C C . LEU B 1 17 ? -31.95704 13.90972 -27.67117 1.000 38.18785 16 LEU B C 1
ATOM 722 O O . LEU B 1 17 ? -31.54405 14.61229 -28.59985 1.000 37.66576 16 LEU B O 1
ATOM 727 N N . MET B 1 18 ? -31.18948 13.00696 -27.06890 1.000 29.29160 17 MET B N 1
ATOM 728 C CA . MET B 1 18 ? -29.79982 12.83259 -27.46886 1.000 26.86546 17 MET B CA 1
ATOM 729 C C . MET B 1 18 ? -29.69993 12.20106 -28.85167 1.000 30.64311 17 MET B C 1
ATOM 730 O O . MET B 1 18 ? -28.84992 12.59335 -29.66235 1.000 34.57660 17 MET B O 1
ATOM 735 N N . LEU B 1 19 ? -30.56407 11.22707 -29.14206 1.000 34.19156 18 LEU B N 1
ATOM 736 C CA . LEU B 1 19 ? -30.54122 10.59680 -30.46149 1.000 36.03853 18 LEU B CA 1
ATOM 737 C C . LEU B 1 19 ? -30.74770 11.62461 -31.56322 1.000 38.29764 18 LEU B C 1
ATOM 738 O O . LEU B 1 19 ? -30.06667 11.58579 -32.59465 1.000 41.70423 18 LEU B O 1
ATOM 743 N N . ARG B 1 20 ? -31.68428 12.55446 -31.36181 1.000 41.80475 19 ARG B N 1
ATOM 744 C CA . ARG B 1 20 ? -31.95794 13.55880 -32.38558 1.000 45.76648 19 ARG B CA 1
ATOM 745 C C . ARG B 1 20 ? -30.75613 14.46843 -32.60468 1.000 47.04547 19 ARG B C 1
ATOM 746 O O . ARG B 1 20 ? -30.39620 14.76968 -33.75164 1.000 42.89833 19 ARG B O 1
ATOM 754 N N . ALA B 1 21 ? -30.13630 14.92809 -31.51568 1.000 37.53249 20 ALA B N 1
ATOM 755 C CA . ALA B 1 21 ? -29.00544 15.84308 -31.62994 1.000 40.65703 20 ALA B CA 1
ATOM 756 C C . ALA B 1 21 ? -27.81412 15.17252 -32.29964 1.000 37.51629 20 ALA B C 1
ATOM 757 O O . ALA B 1 21 ? -27.14333 15.78061 -33.14211 1.000 37.12827 20 ALA B O 1
ATOM 759 N N . VAL B 1 22 ? -27.53192 13.91902 -31.94105 1.000 32.57580 21 VAL B N 1
ATOM 760 C CA . VAL B 1 22 ? -26.40772 13.22586 -32.55837 1.000 31.53218 21 VAL B CA 1
ATOM 761 C C . VAL B 1 22 ? -26.69515 12.95098 -34.02729 1.000 35.91793 21 VAL B C 1
ATOM 762 O O . VAL B 1 22 ? -25.84470 13.18859 -34.89432 1.000 36.95193 21 VAL B O 1
ATOM 766 N N . LYS B 1 23 ? -27.90112 12.46478 -34.33391 1.000 33.34071 22 LYS B N 1
ATOM 767 C CA . LYS B 1 23 ? -28.22863 12.13845 -35.72100 1.000 35.86871 22 LYS B CA 1
ATOM 768 C C . LYS B 1 23 ? -28.19773 13.37940 -36.60322 1.000 44.15145 22 LYS B C 1
ATOM 769 O O . LYS B 1 23 ? -27.71749 13.32690 -37.74161 1.000 41.38950 22 LYS B O 1
ATOM 775 N N . ASP B 1 24 ? -28.71017 14.50580 -36.10015 1.000 42.68257 23 ASP B N 1
ATOM 776 C CA . ASP B 1 24 ? -28.67506 15.73722 -36.88415 1.000 43.97023 23 ASP B CA 1
ATOM 777 C C . ASP B 1 24 ? -27.23834 16.18836 -37.11645 1.000 45.28394 23 ASP B C 1
ATOM 778 O O . ASP B 1 24 ? -26.89306 16.65717 -38.20804 1.000 46.32123 23 ASP B O 1
ATOM 783 N N . HIS B 1 25 ? -26.37821 16.02071 -36.11033 1.000 43.79234 24 HIS B N 1
ATOM 784 C CA . HIS B 1 25 ? -24.96594 16.34961 -36.27296 1.000 48.71330 24 HIS B CA 1
ATOM 785 C C . HIS B 1 25 ? -24.30159 15.45941 -37.31794 1.000 48.28278 24 HIS B C 1
ATOM 786 O O . HIS B 1 25 ? -23.56447 15.94571 -38.18349 1.000 49.72027 24 HIS B O 1
ATOM 793 N N . LEU B 1 26 ? -24.53739 14.14711 -37.24113 1.000 40.56600 25 LEU B N 1
ATOM 794 C CA . LEU B 1 26 ? -23.86801 13.22250 -38.15042 1.000 40.00089 25 LEU B CA 1
ATOM 795 C C . LEU B 1 26 ? -24.27198 13.45007 -39.59711 1.000 46.60866 25 LEU B C 1
ATOM 796 O O . LEU B 1 26 ? -23.45584 13.23857 -40.49749 1.000 46.24587 25 LEU B O 1
ATOM 801 N N . LYS B 1 27 ? -25.51931 13.85298 -39.84439 1.000 44.89801 26 LYS B N 1
ATOM 802 C CA . LYS B 1 27 ? -25.93797 14.10608 -41.22056 1.000 50.41357 26 LYS B CA 1
ATOM 803 C C . LYS B 1 27 ? -25.27005 15.35235 -41.78123 1.000 52.46381 26 LYS B C 1
ATOM 804 O O . LYS B 1 27 ? -25.03921 15.43792 -42.99278 1.000 56.89254 26 LYS B O 1
ATOM 810 N N . LYS B 1 28 ? -24.94313 16.31842 -40.91846 1.000 49.88305 27 LYS B N 1
ATOM 811 C CA . LYS B 1 28 ? -24.19592 17.49057 -41.36189 1.000 59.35710 27 LYS B CA 1
ATOM 812 C C . LYS B 1 28 ? -22.73348 17.14525 -41.61467 1.000 56.99794 27 LYS B C 1
ATOM 813 O O . LYS B 1 28 ? -22.14655 17.59497 -42.60652 1.000 56.40160 27 LYS B O 1
ATOM 819 N N . GLU B 1 29 ? -22.13724 16.33663 -40.73219 1.000 53.37844 28 GLU B N 1
ATOM 820 C CA . GLU B 1 29 ? -20.74708 15.91752 -40.89537 1.000 59.43982 28 GLU B CA 1
ATOM 821 C C . GLU B 1 29 ? -20.58526 14.96242 -42.07039 1.000 58.10243 28 GLU B C 1
ATOM 822 O O . GLU B 1 29 ? -19.62854 15.07907 -42.84656 1.000 58.09718 28 GLU B O 1
ATOM 828 N N . GLY B 1 30 ? -21.49894 14.00550 -42.20777 1.000 54.30245 29 GLY B N 1
ATOM 829 C CA . GLY B 1 30 ? -21.41654 13.01699 -43.25555 1.000 58.33013 29 GLY B CA 1
ATOM 830 C C . GLY B 1 30 ? -22.69860 12.89398 -44.05064 1.000 61.80496 29 GLY B C 1
ATOM 831 O O . GLY B 1 30 ? -23.50498 11.98087 -43.84299 1.000 59.62138 29 GLY B O 1
ATOM 832 N N . PRO B 1 31 ? -22.90408 13.81583 -44.99628 1.000 58.55967 30 PRO B N 1
ATOM 833 C CA . PRO B 1 31 ? -24.12790 13.77878 -45.81320 1.000 60.14790 30 PRO B CA 1
ATOM 834 C C . PRO B 1 31 ? -24.21281 12.58036 -46.74640 1.000 68.12620 30 PRO B C 1
ATOM 835 O O . PRO B 1 31 ? -25.28130 12.34428 -47.32443 1.000 66.44918 30 PRO B O 1
ATOM 839 N N . HIS B 1 32 ? -23.12950 11.82899 -46.92623 1.000 62.90863 31 HIS B N 1
ATOM 840 C CA . HIS B 1 32 ? -23.16147 10.60756 -47.71645 1.000 64.06591 31 HIS B CA 1
ATOM 841 C C . HIS B 1 32 ? -22.84612 9.37294 -46.88075 1.000 58.32188 31 HIS B C 1
ATOM 842 O O . HIS B 1 32 ? -22.72852 8.27604 -47.43757 1.000 64.79264 31 HIS B O 1
ATOM 849 N N . TRP B 1 33 ? -22.71656 9.51444 -45.56358 1.000 57.62829 32 TRP B N 1
ATOM 850 C CA . TRP B 1 33 ? -22.58023 8.34095 -44.71581 1.000 56.89209 32 TRP B CA 1
ATOM 851 C C . TRP B 1 33 ? -23.90136 7.58351 -44.63898 1.000 61.52638 32 TRP B C 1
ATOM 852 O O . TRP B 1 33 ? -24.98869 8.14915 -44.79403 1.000 58.57634 32 TRP B O 1
ATOM 863 N N . ASN B 1 34 ? -23.79253 6.28539 -44.37402 1.000 53.72760 33 ASN B N 1
ATOM 864 C CA . ASN B 1 34 ? -24.95276 5.42125 -44.17532 1.000 49.71415 33 ASN B CA 1
ATOM 865 C C . ASN B 1 34 ? -25.36002 5.54506 -42.71559 1.000 51.65499 33 ASN B C 1
ATOM 866 O O . ASN B 1 34 ? -24.75737 4.92299 -41.84031 1.000 49.96986 33 ASN B O 1
ATOM 871 N N . ILE B 1 35 ? -26.38786 6.34752 -42.45265 1.000 49.02327 34 ILE B N 1
ATOM 872 C CA . ILE B 1 35 ? -26.84186 6.63734 -41.09517 1.000 56.62703 34 ILE B CA 1
ATOM 873 C C . ILE B 1 35 ? -28.26595 6.12434 -40.96498 1.000 58.83242 34 ILE B C 1
ATOM 874 O O . ILE B 1 35 ? -29.16382 6.58921 -41.68003 1.000 54.74650 34 ILE B O 1
ATOM 879 N N . THR B 1 36 ? -28.46653 5.15862 -40.06807 1.000 54.56212 35 THR B N 1
ATOM 880 C CA . THR B 1 36 ? -29.76277 4.53817 -39.82554 1.000 48.86485 35 THR B CA 1
ATOM 881 C C . THR B 1 36 ? -29.97004 4.39562 -38.32490 1.000 56.32199 35 THR B C 1
ATOM 882 O O . THR B 1 36 ? -29.03415 4.05187 -37.59943 1.000 58.36513 35 THR B O 1
ATOM 886 N N . SER B 1 37 ? -31.19475 4.65312 -37.86283 1.000 56.23657 36 SER B N 1
ATOM 887 C CA . SER B 1 37 ? -31.52720 4.58547 -36.44225 1.000 52.37050 36 SER B CA 1
ATOM 888 C C . SER B 1 37 ? -32.70504 3.64489 -36.23188 1.000 44.20541 36 SER B C 1
ATOM 889 O O . SER B 1 37 ? -33.70875 3.72874 -36.94888 1.000 60.49228 36 SER B O 1
ATOM 892 N N . THR B 1 38 ? -32.57085 2.73776 -35.26351 1.000 58.72127 37 THR B N 1
ATOM 893 C CA . THR B 1 38 ? -33.56821 1.70036 -35.02041 1.000 64.32704 37 THR B CA 1
ATOM 894 C C . THR B 1 38 ? -33.79247 1.46861 -33.53244 1.000 75.72501 37 THR B C 1
ATOM 895 O O . THR B 1 38 ? -33.57556 2.36629 -32.71022 1.000 70.23839 37 THR B O 1
ATOM 899 N N . ASN B 1 39 ? -34.21400 0.24706 -33.19477 0.514 74.07181 38 ASN B N 1
ATOM 900 C CA . ASN B 1 39 ? -34.36041 -0.21372 -31.81397 0.514 71.82153 38 ASN B CA 1
ATOM 901 C C . ASN B 1 39 ? -35.26357 0.72202 -31.01440 0.514 72.20896 38 ASN B C 1
ATOM 902 O O . ASN B 1 39 ? -34.92367 1.17211 -29.91803 0.514 72.23643 38 ASN B O 1
ATOM 907 N N . ASN B 1 40 ? -36.43546 1.00991 -31.58602 0.727 71.14411 39 ASN B N 1
ATOM 908 C CA . ASN B 1 40 ? -37.40543 1.93951 -31.00586 0.727 73.48354 39 ASN B CA 1
ATOM 909 C C . ASN B 1 40 ? -36.80492 3.32869 -30.80944 0.727 72.47957 39 ASN B C 1
ATOM 910 O O . ASN B 1 40 ? -37.16718 4.04896 -29.87641 0.727 77.20985 39 ASN B O 1
ATOM 915 N N . GLY B 1 41 ? -35.88457 3.71458 -31.69044 1.000 78.95151 40 GLY B N 1
ATOM 916 C CA . GLY B 1 41 ? -35.23140 5.00269 -31.58117 1.000 80.76835 40 GLY B CA 1
ATOM 917 C C . GLY B 1 41 ? -34.14212 5.08027 -30.53857 1.000 82.83293 40 GLY B C 1
ATOM 918 O O . GLY B 1 41 ? -33.77861 6.18453 -30.12143 1.000 80.93940 40 GLY B O 1
ATOM 919 N N . ALA B 1 42 ? -33.60162 3.94232 -30.10499 1.000 67.22913 41 ALA B N 1
ATOM 920 C CA . ALA B 1 42 ? -32.59205 3.91090 -29.05816 1.000 56.00666 41 ALA B CA 1
ATOM 921 C C . ALA B 1 42 ? -31.21276 3.51922 -29.56610 1.000 47.60073 41 ALA B C 1
ATOM 922 O O . ALA B 1 42 ? -30.26377 3.48545 -28.77442 1.000 44.01706 41 ALA B O 1
ATOM 924 N N . GLU B 1 43 ? -31.07114 3.22415 -30.85693 1.000 46.44035 42 GLU B N 1
ATOM 925 C CA . GLU B 1 43 ? -29.79121 2.82977 -31.42440 1.000 43.16480 42 GLU B CA 1
ATOM 926 C C . GLU B 1 43 ? -29.58671 3.52198 -32.76457 1.000 41.47911 42 GLU B C 1
ATOM 927 O O . GLU B 1 43 ? -30.51784 3.64183 -33.56188 1.000 44.40469 42 GLU B O 1
ATOM 933 N N . LEU B 1 44 ? -28.35818 3.96874 -32.99820 1.000 38.17314 43 LEU B N 1
ATOM 934 C CA . LEU B 1 44 ? -27.94954 4.62920 -34.22904 1.000 45.55291 43 LEU B CA 1
ATOM 935 C C . LEU B 1 44 ? -26.70438 3.92594 -34.74958 1.000 43.66680 43 LEU B C 1
ATOM 936 O O . LEU B 1 44 ? -25.78596 3.65072 -33.97381 1.000 33.46666 43 LEU B O 1
ATOM 941 N N . VAL B 1 45 ? -26.67004 3.62666 -36.04947 1.000 37.32146 44 VAL B N 1
ATOM 942 C CA . VAL B 1 45 ? -25.55442 2.91018 -36.66111 1.000 35.23043 44 VAL B CA 1
ATOM 943 C C . VAL B 1 45 ? -25.04557 3.72007 -37.84653 1.000 38.11731 44 VAL B C 1
ATOM 944 O O . VAL B 1 45 ? -25.84128 4.14861 -38.68842 1.000 39.95649 44 VAL B O 1
ATOM 948 N N . VAL B 1 46 ? -23.72357 3.90482 -37.92169 1.000 32.54888 45 VAL B N 1
ATOM 949 C CA . VAL B 1 46 ? -23.07355 4.60392 -39.02700 1.000 44.17814 45 VAL B CA 1
ATOM 950 C C . VAL B 1 46 ? -22.06139 3.67002 -39.68059 1.000 36.61125 45 VAL B C 1
ATOM 951 O O . VAL B 1 46 ? -21.15305 3.16397 -39.01559 1.000 38.64395 45 VAL B O 1
ATOM 955 N N . ARG B 1 47 ? -22.18988 3.47448 -40.98348 1.000 45.63201 46 ARG B N 1
ATOM 956 C CA . ARG B 1 47 ? -21.30663 2.57696 -41.70985 1.000 45.95217 46 ARG B CA 1
ATOM 957 C C . ARG B 1 47 ? -20.55873 3.32598 -42.80448 1.000 61.02643 46 ARG B C 1
ATOM 958 O O . ARG B 1 47 ? -20.97351 4.39571 -43.25126 1.000 47.93916 46 ARG B O 1
ATOM 966 N N . GLY B 1 48 ? -19.44078 2.74560 -43.23263 1.000 72.05455 47 GLY B N 1
ATOM 967 C CA . GLY B 1 48 ? -18.69693 3.26240 -44.36122 1.000 70.02167 47 GLY B CA 1
ATOM 968 C C . GLY B 1 48 ? -17.69630 4.35708 -44.05853 1.000 63.62521 47 GLY B C 1
ATOM 969 O O . GLY B 1 48 ? -17.00700 4.80931 -44.98090 1.000 63.74777 47 GLY B O 1
ATOM 970 N N . ILE B 1 49 ? -17.57956 4.79104 -42.81016 1.000 54.30490 48 ILE B N 1
ATOM 971 C CA . ILE B 1 49 ? -16.73307 5.92989 -42.48000 1.000 55.85404 48 ILE B CA 1
ATOM 972 C C . ILE B 1 49 ? -15.30458 5.46304 -42.24844 1.000 56.17028 48 ILE B C 1
ATOM 973 O O . ILE B 1 49 ? -15.04859 4.31562 -41.86689 1.000 58.55075 48 ILE B O 1
ATOM 978 N N . HIS B 1 50 ? -14.36276 6.37190 -42.48801 1.000 59.88054 49 HIS B N 1
ATOM 979 C CA . HIS B 1 50 ? -12.95853 6.11656 -42.21378 1.000 52.52733 49 HIS B CA 1
ATOM 980 C C . HIS B 1 50 ? -12.69988 6.14460 -40.71311 1.000 49.54296 49 HIS B C 1
ATOM 981 O O . HIS B 1 50 ? -13.49985 6.65804 -39.92810 1.000 46.49594 49 HIS B O 1
ATOM 988 N N . GLU B 1 51 ? -11.55265 5.58808 -40.32017 1.000 46.13705 50 GLU B N 1
ATOM 989 C CA . GLU B 1 51 ? -11.21540 5.52759 -38.90128 1.000 45.03427 50 GLU B CA 1
ATOM 990 C C . GLU B 1 51 ? -11.03250 6.91989 -38.31241 1.000 41.67579 50 GLU B C 1
ATOM 991 O O . GLU B 1 51 ? -11.42451 7.16577 -37.17057 1.000 39.28769 50 GLU B O 1
ATOM 997 N N . SER B 1 52 ? -10.44375 7.84823 -39.07410 1.000 46.43997 51 SER B N 1
ATOM 998 C CA . SER B 1 52 ? -10.25040 9.19503 -38.54363 1.000 45.09883 51 SER B CA 1
ATOM 999 C C . SER B 1 52 ? -11.58642 9.87286 -38.26373 1.000 41.75561 51 SER B C 1
ATOM 1000 O O . SER B 1 52 ? -11.71288 10.63803 -37.30134 1.000 42.77614 51 SER B O 1
ATOM 1003 N N . ASP B 1 53 ? -12.59631 9.60782 -39.09916 1.000 46.16287 52 ASP B N 1
ATOM 1004 C CA . ASP B 1 53 ? -13.92380 10.16768 -38.85460 1.000 45.20496 52 ASP B CA 1
ATOM 1005 C C . ASP B 1 53 ? -14.60842 9.49003 -37.67340 1.000 36.39789 52 ASP B C 1
ATOM 1006 O O . ASP B 1 53 ? -15.33084 10.14554 -36.91140 1.000 34.20671 52 ASP B O 1
ATOM 1011 N N . ALA B 1 54 ? -14.41060 8.17860 -37.50793 1.000 38.58756 53 ALA B N 1
ATOM 1012 C CA . ALA B 1 54 ? -14.95102 7.50539 -36.32448 1.000 37.37314 53 ALA B CA 1
ATOM 1013 C C . ALA B 1 54 ? -14.36758 8.08320 -35.04623 1.000 32.42805 53 ALA B C 1
ATOM 1014 O O . ALA B 1 54 ? -15.07812 8.25091 -34.04716 1.000 30.75159 53 ALA B O 1
ATOM 1016 N N . LYS B 1 55 ? -13.06710 8.36731 -35.03841 1.000 35.71318 54 LYS B N 1
ATOM 1017 C CA . LYS B 1 55 ? -12.48658 8.95951 -33.83903 1.000 33.06236 54 LYS B CA 1
ATOM 1018 C C . LYS B 1 55 ? -13.07141 10.34142 -33.57840 1.000 32.15099 54 LYS B C 1
ATOM 1019 O O . LYS B 1 55 ? -13.39019 10.68243 -32.43390 1.000 32.96828 54 LYS B O 1
ATOM 1025 N N . ARG B 1 56 ? -13.23580 11.14723 -34.63009 1.000 37.28346 55 ARG B N 1
ATOM 1026 C CA . ARG B 1 56 ? -13.73888 12.49917 -34.42800 1.000 39.74043 55 ARG B CA 1
ATOM 1027 C C . ARG B 1 56 ? -15.17520 12.48922 -33.92222 1.000 36.24239 55 ARG B C 1
ATOM 1028 O O . ARG B 1 56 ? -15.51116 13.23179 -32.99345 1.000 35.78382 55 ARG B O 1
ATOM 1036 N N . ILE B 1 57 ? -16.03820 11.64329 -34.49200 1.000 34.89732 56 ILE B N 1
ATOM 1037 C CA . ILE B 1 57 ? -17.42553 11.66740 -34.02765 1.000 30.99927 56 ILE B CA 1
ATOM 1038 C C . ILE B 1 57 ? -17.55929 11.02853 -32.65269 1.000 31.19727 56 ILE B C 1
ATOM 1039 O O . ILE B 1 57 ? -18.40891 11.44382 -31.85485 1.000 33.08755 56 ILE B O 1
ATOM 1044 N N . ALA B 1 58 ? -16.73259 10.02927 -32.33587 1.000 28.55749 57 ALA B N 1
ATOM 1045 C CA . ALA B 1 58 ? -16.78235 9.45353 -30.99139 1.000 28.21145 57 ALA B CA 1
ATOM 1046 C C . ALA B 1 58 ? -16.32801 10.46693 -29.95330 1.000 29.86702 57 ALA B C 1
ATOM 1047 O O . ALA B 1 58 ? -16.89480 10.54430 -28.85302 1.000 28.59692 57 ALA B O 1
ATOM 1049 N N . LYS B 1 59 ? -15.30877 11.25698 -30.28756 1.000 30.57860 58 LYS B N 1
ATOM 1050 C CA . LYS B 1 59 ? -14.87379 12.31054 -29.38147 1.000 33.15844 58 LYS B CA 1
ATOM 1051 C C . LYS B 1 59 ? -15.96749 13.34956 -29.19379 1.000 31.33149 58 LYS B C 1
ATOM 1052 O O . LYS B 1 59 ? -16.16842 13.85046 -28.08304 1.000 30.44822 58 LYS B O 1
ATOM 1058 N N . TRP B 1 60 ? -16.67717 13.68981 -30.27623 1.000 30.60414 59 TRP B N 1
ATOM 1059 C CA . TRP B 1 60 ? -17.72355 14.70880 -30.22333 1.000 32.67098 59 TRP B CA 1
ATOM 1060 C C . TRP B 1 60 ? -18.89719 14.26731 -29.35355 1.000 34.40096 59 TRP B C 1
ATOM 1061 O O . TRP B 1 60 ? -19.40889 15.04516 -28.53808 1.000 32.94180 59 TRP B O 1
ATOM 1072 N N . VAL B 1 61 ? -19.35024 13.02199 -29.51797 1.000 30.93728 60 VAL B N 1
ATOM 1073 C CA . VAL B 1 61 ? -20.45383 12.53089 -28.68822 1.000 31.42308 60 VAL B CA 1
ATOM 1074 C C . VAL B 1 61 ? -20.02673 12.41721 -27.22640 1.000 29.38036 60 VAL B C 1
ATOM 1075 O O . VAL B 1 61 ? -20.79445 12.73871 -26.30263 1.000 29.58922 60 VAL B O 1
ATOM 1079 N N . GLU B 1 62 ? -18.80024 11.95051 -26.98829 1.000 30.69740 61 GLU B N 1
ATOM 1080 C CA . GLU B 1 62 ? -18.30684 11.82767 -25.62081 1.000 26.76032 61 GLU B CA 1
ATOM 1081 C C . GLU B 1 62 ? -18.24112 13.18889 -24.94292 1.000 27.74248 61 GLU B C 1
ATOM 1082 O O . GLU B 1 62 ? -18.52239 13.31310 -23.74789 1.000 32.44472 61 GLU B O 1
ATOM 1088 N N . LYS B 1 63 ? -17.88240 14.22492 -25.69969 1.000 30.14196 62 LYS B N 1
ATOM 1089 C CA . LYS B 1 63 ? -17.76810 15.56154 -25.12538 1.000 31.41771 62 LYS B CA 1
ATOM 1090 C 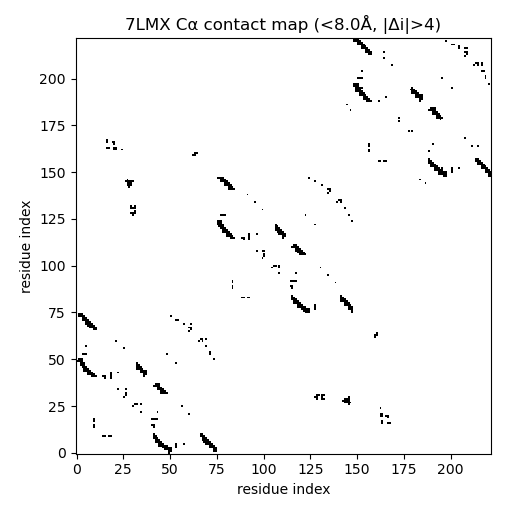C . LYS B 1 63 ? -19.13655 16.13464 -24.78043 1.000 32.22877 62 LYS B C 1
ATOM 1091 O O . LYS B 1 63 ? -19.31392 16.75835 -23.72329 1.000 32.84562 62 LYS B O 1
ATOM 1097 N N . ARG B 1 64 ? -20.12228 15.92227 -25.64384 1.000 26.23713 63 ARG B N 1
ATOM 1098 C CA . ARG B 1 64 ? -21.39418 16.61792 -25.51273 1.000 30.95183 63 ARG B CA 1
ATOM 1099 C C . ARG B 1 64 ? -22.50216 15.78216 -24.88871 1.000 31.99680 63 ARG B C 1
ATOM 1100 O O . ARG B 1 64 ? -23.46794 16.35712 -24.36967 1.000 32.39288 63 ARG B O 1
ATOM 1108 N N . PHE B 1 65 ? -22.39947 14.45465 -24.91394 1.000 32.36414 64 PHE B N 1
ATOM 1109 C CA . PHE B 1 65 ? -23.46238 13.58122 -24.41278 1.000 29.44586 64 PHE B CA 1
ATOM 1110 C C . PHE B 1 65 ? -22.85273 12.40808 -23.66168 1.000 38.43829 64 PHE B C 1
ATOM 1111 O O . PHE B 1 65 ? -22.82123 11.27749 -24.16182 1.000 38.96766 64 PHE B O 1
ATOM 1119 N N . PRO B 1 66 ? -22.36836 12.64592 -22.44133 1.000 36.36434 65 PRO B N 1
ATOM 1120 C CA . PRO B 1 66 ? -21.85410 11.53891 -21.62518 1.000 37.61082 65 PRO B CA 1
ATOM 1121 C C . PRO B 1 66 ? -22.90612 10.46480 -21.41305 1.000 38.26559 65 PRO B C 1
ATOM 1122 O O . PRO B 1 66 ? -24.10957 10.73385 -21.40458 1.000 40.20663 65 PRO B O 1
ATOM 1126 N N . GLY B 1 67 ? -22.43166 9.23665 -21.20785 1.000 39.17563 66 GLY B N 1
ATOM 1127 C CA . GLY B 1 67 ? -23.29054 8.11696 -20.89944 1.000 40.36530 66 GLY B CA 1
ATOM 1128 C C . GLY B 1 67 ? -23.76681 7.34492 -22.10806 1.000 50.85145 66 GLY B C 1
ATOM 1129 O O . GLY B 1 67 ? -24.17575 6.18732 -21.96570 1.000 52.10525 66 GLY B O 1
ATOM 1130 N N . VAL B 1 68 ? -23.74031 7.96505 -23.28875 1.000 41.62197 67 VAL B N 1
ATOM 1131 C CA . VAL B 1 68 ? -24.04379 7.25468 -24.52384 1.000 41.70800 67 VAL B CA 1
ATOM 1132 C C . VAL B 1 68 ? -22.99956 6.17564 -24.75074 1.000 45.79697 67 VAL B C 1
ATOM 1133 O O . VAL B 1 68 ? -21.79294 6.44403 -24.74547 1.000 44.75037 67 VAL B O 1
ATOM 1137 N N . HIS B 1 69 ? -23.45890 4.94363 -24.94029 1.000 36.45149 68 HIS B N 1
ATOM 1138 C CA . HIS B 1 69 ? -22.55636 3.84616 -25.24003 1.000 39.02615 68 HIS B CA 1
ATOM 1139 C C . HIS B 1 69 ? -22.23563 3.87407 -26.72291 1.000 41.90957 68 HIS B C 1
ATOM 1140 O O . HIS B 1 69 ? -23.14487 3.92988 -27.55441 1.000 34.17461 68 HIS B O 1
ATOM 1147 N N . THR B 1 70 ? -20.94952 3.85227 -27.05374 1.000 33.86828 69 THR B N 1
ATOM 1148 C CA . THR B 1 70 ? -20.52322 3.80282 -28.44420 1.000 31.24125 69 THR B CA 1
ATOM 1149 C C . THR B 1 70 ? -19.60514 2.60765 -28.64668 1.000 39.99959 69 THR B C 1
ATOM 1150 O O . THR B 1 70 ? -18.81300 2.26067 -27.76452 1.000 39.59879 69 THR B O 1
ATOM 1154 N N . GLU B 1 71 ? -19.75493 1.95316 -29.79731 1.000 27.92172 70 GLU B N 1
ATOM 1155 C CA . GLU B 1 71 ? -18.90509 0.84544 -30.20520 1.000 30.39702 70 GLU B CA 1
ATOM 1156 C C . GLU B 1 71 ? -18.39225 1.15438 -31.59779 1.000 32.84651 70 GLU B C 1
ATOM 1157 O O . GLU B 1 71 ? -19.18993 1.43182 -32.49681 1.000 31.06987 70 GLU B O 1
ATOM 1163 N N . THR B 1 72 ? -17.07192 1.13166 -31.76498 1.000 31.69275 71 THR B N 1
ATOM 1164 C CA . THR B 1 72 ? -16.42851 1.27952 -33.06322 1.000 29.09197 71 THR B CA 1
ATOM 1165 C C . THR B 1 72 ? -15.75193 -0.03317 -33.43022 1.000 34.95338 71 THR B C 1
ATOM 1166 O O . THR B 1 72 ? -14.99859 -0.59150 -32.62822 1.000 33.88064 71 THR B O 1
ATOM 1170 N N . GLN B 1 73 ? -16.03033 -0.53233 -34.63198 1.000 31.69358 72 GLN B N 1
ATOM 1171 C CA . GLN B 1 73 ? -15.36307 -1.71561 -35.15754 1.000 35.15316 72 GLN B CA 1
ATOM 1172 C C . GLN B 1 73 ? -14.87637 -1.39420 -36.55936 1.000 42.28875 72 GLN B C 1
ATOM 1173 O O . GLN B 1 73 ? -15.64472 -0.87728 -37.37584 1.000 38.34601 72 GLN B O 1
ATOM 1179 N N . CYS B 1 74 ? -13.61013 -1.69536 -36.83305 1.000 44.93040 73 CYS B N 1
ATOM 1180 C CA . CYS B 1 74 ? -13.01674 -1.39009 -38.13208 1.000 43.53482 73 CYS B CA 1
ATOM 1181 C C . CYS B 1 74 ? -12.54520 -2.65382 -38.84736 1.000 53.03967 73 CYS B C 1
ATOM 1182 O O . CYS B 1 74 ? -11.76113 -3.42734 -38.30166 1.000 68.45093 73 CYS B O 1
ATOM 1185 N N . THR C 1 2 ? -14.75191 -26.55676 -51.29503 0.895 73.43940 1 THR C N 1
ATOM 1186 C CA . THR C 1 2 ? -15.83216 -25.89817 -50.56951 0.895 79.52213 1 THR C CA 1
ATOM 1187 C C . THR C 1 2 ? -15.28724 -25.19311 -49.32599 0.895 73.45706 1 THR C C 1
ATOM 1188 O O . THR C 1 2 ? -14.28965 -25.62396 -48.74579 0.895 74.06752 1 THR C O 1
ATOM 1192 N N . LYS C 1 3 ? -15.93007 -24.09747 -48.92962 1.000 61.38387 2 LYS C N 1
ATOM 1193 C CA . LYS C 1 3 ? -15.52776 -23.34995 -47.74839 1.000 50.67965 2 LYS C CA 1
ATOM 1194 C C . LYS C 1 3 ? -16.68625 -23.27321 -46.76336 1.000 46.95169 2 LYS C C 1
ATOM 1195 O O . LYS C 1 3 ? -17.84339 -23.53677 -47.10402 1.000 59.57168 2 LYS C O 1
ATOM 1201 N N . CYS C 1 4 ? -16.35589 -22.91032 -45.52637 1.000 39.18982 3 CYS C N 1
ATOM 1202 C CA . CYS C 1 4 ? -17.29733 -22.96198 -44.42078 1.000 32.45266 3 CYS C CA 1
ATOM 1203 C C . CYS C 1 4 ? -17.29592 -21.62459 -43.69598 1.000 30.96874 3 CYS C C 1
ATOM 1204 O O . CYS C 1 4 ? -16.49579 -20.73245 -43.98855 1.000 34.60394 3 CYS C O 1
ATOM 1207 N N . VAL C 1 5 ? -18.21897 -21.48991 -42.75174 1.000 32.04262 4 VAL C N 1
ATOM 1208 C CA . VAL C 1 5 ? -18.26356 -20.35554 -41.83724 1.000 27.58538 4 VAL C CA 1
ATOM 1209 C C . VAL C 1 5 ? -18.20830 -20.90812 -40.42018 1.000 25.61341 4 VAL C C 1
ATOM 1210 O O . VAL C 1 5 ? -18.95034 -21.83573 -40.08707 1.000 25.90003 4 VAL C O 1
ATOM 1214 N N . VAL C 1 6 ? -17.32968 -20.35162 -39.59319 1.000 24.13890 5 VAL C N 1
ATOM 1215 C CA 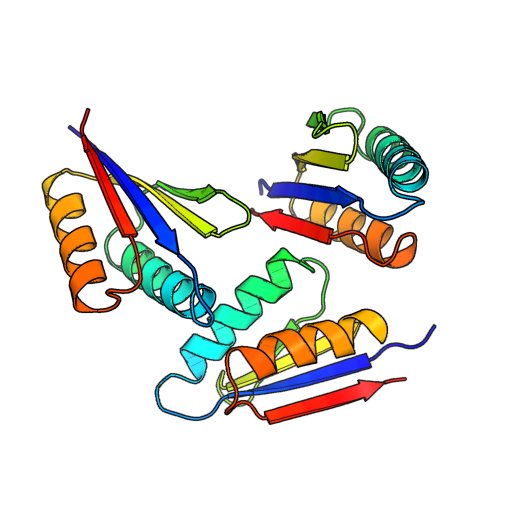. VAL C 1 6 ? -17.23675 -20.73967 -38.18573 1.000 22.78851 5 VAL C CA 1
ATOM 1216 C C . VAL C 1 6 ? -17.68791 -19.56160 -37.33522 1.000 22.37222 5 VAL C C 1
ATOM 1217 O O . VAL C 1 6 ? -17.23788 -18.42829 -37.54213 1.000 23.07808 5 VAL C O 1
ATOM 1221 N N . ARG C 1 7 ? -18.55666 -19.83780 -36.37005 1.000 21.89074 6 ARG C N 1
ATOM 1222 C CA . ARG C 1 7 ? -19.10964 -18.83978 -35.46784 1.000 20.92161 6 ARG C CA 1
ATOM 1223 C C . ARG C 1 7 ? -18.59328 -19.16475 -34.07628 1.000 25.81213 6 ARG C C 1
ATOM 1224 O O . ARG C 1 7 ? -18.69079 -20.31414 -33.64984 1.000 23.02329 6 ARG C O 1
ATOM 1232 N N . PHE C 1 8 ? -18.00696 -18.17713 -33.39592 1.000 23.24872 7 PHE C N 1
ATOM 1233 C CA . PHE C 1 8 ? -17.52146 -18.33001 -32.02363 1.000 25.94481 7 PHE C CA 1
ATOM 1234 C C . PHE C 1 8 ? -18.31615 -17.38811 -31.13413 1.000 24.18411 7 PHE C C 1
ATOM 1235 O O . PHE C 1 8 ? -18.49187 -16.22167 -31.48469 1.000 23.80530 7 PHE C O 1
ATOM 1243 N N . VAL C 1 9 ? -18.79202 -17.87473 -29.98291 1.000 24.65253 8 VAL C N 1
ATOM 1244 C CA . VAL C 1 9 ? -19.60442 -17.05874 -29.08114 1.000 27.94169 8 VAL C CA 1
ATOM 1245 C C . VAL C 1 9 ? -18.89105 -16.95758 -27.74108 1.000 28.57624 8 VAL C C 1
ATOM 1246 O O . VAL C 1 9 ? -18.60347 -17.98162 -27.10881 1.000 25.59871 8 VAL C O 1
ATOM 1250 N N . PHE C 1 10 ? -18.62814 -15.72693 -27.30468 1.000 23.55722 9 PHE C N 1
ATOM 1251 C CA . PHE C 1 10 ? -17.83299 -15.45315 -26.11396 1.000 22.87847 9 PHE C CA 1
ATOM 1252 C C . PHE C 1 10 ? -18.72228 -14.82116 -25.05190 1.000 34.10506 9 PHE C C 1
ATOM 1253 O O . PHE C 1 10 ? -19.53853 -13.95171 -25.36354 1.000 33.82893 9 PHE C O 1
ATOM 1261 N N . ARG C 1 11 ? -18.57193 -15.25453 -23.80155 1.000 30.04406 10 ARG C N 1
ATOM 1262 C CA . ARG C 1 11 ? -19.30672 -14.61615 -22.71416 1.000 30.42734 10 ARG C CA 1
ATOM 1263 C C . ARG C 1 11 ? -18.58818 -14.90188 -21.40061 1.000 26.53130 10 ARG C C 1
ATOM 1264 O O . ARG C 1 11 ? -17.63653 -15.68363 -21.34537 1.000 27.27223 10 ARG C O 1
ATOM 1272 N N . GLY C 1 12 ? -19.03590 -14.22623 -20.34591 1.000 28.16453 11 GLY C N 1
ATOM 1273 C CA . GLY C 1 12 ? -18.40677 -14.35220 -19.04712 1.000 27.26122 11 GLY C CA 1
ATOM 1274 C C . GLY C 1 12 ? -17.34628 -13.29933 -18.80899 1.000 32.30683 11 GLY C C 1
ATOM 1275 O O . GLY C 1 12 ? -17.01445 -12.47561 -19.67058 1.000 27.68914 11 GLY C O 1
ATOM 1276 N N . ASP C 1 13 ? -16.78712 -13.33884 -17.59459 1.000 28.30109 12 ASP C N 1
ATOM 1277 C CA . ASP C 1 13 ? -15.82996 -12.31248 -17.18724 1.000 24.29119 12 ASP C CA 1
ATOM 1278 C C . ASP C 1 13 ? -14.57758 -12.31216 -18.04992 1.000 35.43573 12 ASP C C 1
ATOM 1279 O O . ASP C 1 13 ? -13.97185 -11.25442 -18.25716 1.000 31.87613 12 ASP C O 1
ATOM 1284 N N . LEU C 1 14 ? -14.17244 -13.47333 -18.56424 1.000 27.24354 13 LEU C N 1
ATOM 1285 C CA . LEU C 1 14 ? -12.95044 -13.59229 -19.34343 1.000 25.95270 13 LEU C CA 1
ATOM 1286 C C . LEU C 1 14 ? -13.22592 -13.60946 -20.84286 1.000 21.73368 13 LEU C C 1
ATOM 1287 O O . LEU C 1 14 ? -12.35088 -14.00054 -21.62145 1.000 24.53780 13 LEU C O 1
ATOM 1292 N N . ALA C 1 15 ? -14.41112 -13.15497 -21.25427 1.000 25.63756 14 ALA C N 1
ATOM 1293 C CA . ALA C 1 15 ? -14.78010 -13.18432 -22.67085 1.000 25.43466 14 ALA C CA 1
ATOM 1294 C C . ALA C 1 15 ? -13.76583 -12.44760 -23.54057 1.000 30.25223 14 ALA C C 1
ATOM 1295 O O . ALA C 1 15 ? -13.40065 -12.93136 -24.62356 1.000 23.34402 14 ALA C O 1
ATOM 1297 N N . THR C 1 16 ? -13.31142 -11.26693 -23.10373 1.000 25.52960 15 THR C N 1
ATOM 1298 C CA . THR C 1 16 ? -12.38284 -10.50135 -23.93452 1.000 27.44762 15 THR C CA 1
ATOM 1299 C C . THR C 1 16 ? -10.99669 -11.12743 -23.99153 1.000 27.11302 15 THR C C 1
ATOM 1300 O O . THR C 1 16 ? -10.26879 -10.90135 -24.96656 1.000 26.64809 15 THR C O 1
ATOM 1304 N N . LEU C 1 17 ? -10.62557 -11.91242 -22.98075 1.000 25.11440 16 LEU C N 1
ATOM 1305 C CA . LEU C 1 17 ? -9.33856 -12.60031 -22.98303 1.000 24.49561 16 LEU C CA 1
ATOM 1306 C C . LEU C 1 17 ? -9.34808 -13.76332 -23.96477 1.000 25.96689 16 LEU C C 1
ATOM 1307 O O . LEU C 1 17 ? -8.40014 -13.95579 -24.73928 1.000 24.60211 16 LEU C O 1
ATOM 1312 N N . MET C 1 18 ? -10.40938 -14.56946 -23.92587 1.000 26.77385 17 MET C N 1
ATOM 1313 C CA . MET C 1 18 ? -10.54079 -15.65398 -24.89286 1.000 25.26139 17 MET C CA 1
ATOM 1314 C C . MET C 1 18 ? -10.64641 -15.11172 -26.31025 1.000 24.71496 17 MET C C 1
ATOM 1315 O O . MET C 1 18 ? -10.05638 -15.67238 -27.24371 1.000 26.36236 17 MET C O 1
ATOM 1320 N N . LEU C 1 19 ? -11.38934 -14.02037 -26.48724 1.000 21.34814 18 LEU C N 1
ATOM 1321 C CA . LEU C 1 19 ? -11.48549 -13.39491 -27.80286 1.000 24.15663 18 LEU C CA 1
ATOM 1322 C C . LEU C 1 19 ? -10.10486 -13.05071 -28.35537 1.000 23.73687 18 LEU C C 1
ATOM 1323 O O . LEU C 1 19 ? -9.78922 -13.36051 -29.51248 1.000 21.70373 18 LEU C O 1
ATOM 1328 N N . ARG C 1 20 ? -9.27399 -12.39306 -27.54542 1.000 19.80286 19 ARG C N 1
ATOM 1329 C CA . ARG C 1 20 ? -7.94747 -11.99585 -28.00636 1.000 20.38267 19 ARG C CA 1
ATOM 1330 C C . ARG C 1 20 ? -7.08873 -13.21364 -28.31845 1.000 23.67340 19 ARG C C 1
ATOM 1331 O O . ARG C 1 20 ? -6.33219 -13.21854 -29.29948 1.000 23.96081 19 ARG C O 1
ATOM 1339 N N . ALA C 1 21 ? -7.18366 -14.25547 -27.48639 1.000 20.08915 20 ALA C N 1
ATOM 1340 C CA . ALA C 1 21 ? -6.38955 -15.45251 -27.72436 1.000 24.76472 20 ALA C CA 1
ATOM 1341 C C . ALA C 1 21 ? -6.84305 -16.15908 -28.99482 1.000 24.53111 20 ALA C C 1
ATOM 1342 O O . ALA C 1 21 ? -6.01441 -16.65635 -29.76594 1.000 26.98367 20 ALA C O 1
ATOM 1344 N N . VAL C 1 22 ? -8.15154 -16.18706 -29.24362 1.000 22.30137 21 VAL C N 1
ATOM 1345 C CA . VAL C 1 22 ? -8.65481 -16.83555 -30.45391 1.000 22.02592 21 VAL C CA 1
ATOM 1346 C C . VAL C 1 22 ? -8.26459 -16.03078 -31.68972 1.000 22.92147 21 VAL C C 1
ATOM 1347 O O . VAL C 1 22 ? -7.84114 -16.59796 -32.70695 1.000 23.40539 21 VAL C O 1
ATOM 1351 N N . LYS C 1 23 ? -8.37668 -14.70338 -31.62206 1.000 22.51892 22 LYS C N 1
ATOM 1352 C CA . LYS C 1 23 ? -7.95011 -13.87594 -32.75748 1.000 23.89811 22 LYS C CA 1
ATOM 1353 C C . LYS C 1 23 ? -6.47012 -14.07492 -33.07250 1.000 27.30146 22 LYS C C 1
ATOM 1354 O O . LYS C 1 23 ? -6.07399 -14.10845 -34.24427 1.000 24.88757 22 LYS C O 1
ATOM 1360 N N . ASP C 1 24 ? -5.63674 -14.18343 -32.03374 1.000 24.31239 23 ASP C N 1
ATOM 1361 C CA . ASP C 1 24 ? -4.20886 -14.41965 -32.23560 1.000 27.80210 23 ASP C CA 1
ATOM 1362 C C . ASP C 1 24 ? -3.96683 -15.71840 -32.98664 1.000 29.48718 23 ASP C C 1
ATOM 1363 O O . ASP C 1 24 ? -3.13423 -15.77507 -33.89738 1.000 27.88517 23 ASP C O 1
ATOM 1368 N N . HIS C 1 25 ? -4.67489 -16.77761 -32.59714 1.000 27.58874 24 HIS C N 1
ATOM 1369 C CA . HIS C 1 25 ? -4.51377 -18.06673 -33.25260 1.000 31.07230 24 HIS C CA 1
ATOM 1370 C C . HIS C 1 25 ? -4.93591 -17.98468 -34.70727 1.000 24.01442 24 HIS C C 1
ATOM 1371 O O . HIS C 1 25 ? -4.24188 -18.49424 -35.59356 1.000 30.42217 24 HIS C O 1
ATOM 1378 N N . LEU C 1 26 ? -6.08413 -17.36287 -34.96278 1.000 22.23039 25 LEU C N 1
ATOM 1379 C CA . LEU C 1 26 ? -6.60000 -17.27610 -36.32597 1.000 26.51683 25 LEU C CA 1
ATOM 1380 C C . LEU C 1 26 ? -5.65249 -16.50416 -37.23225 1.000 28.55382 25 LEU C C 1
ATOM 1381 O O . LEU C 1 26 ? -5.41645 -16.90014 -38.37930 1.000 28.54568 25 LEU C O 1
ATOM 1386 N N . LYS C 1 27 ? -5.10788 -15.39606 -36.73559 1.000 30.08011 26 LYS C N 1
ATOM 1387 C CA . LYS C 1 27 ? -4.21713 -14.56946 -37.54527 1.000 33.44628 26 LYS C CA 1
ATOM 1388 C C . LYS C 1 27 ? -2.90282 -15.27014 -37.85666 1.000 31.24341 26 LYS C C 1
ATOM 1389 O O . LYS C 1 27 ? -2.29790 -15.00303 -38.89769 1.000 32.63229 26 LYS C O 1
ATOM 1395 N N . LYS C 1 28 ? -2.42145 -16.12960 -36.95718 1.000 28.11169 27 LYS C N 1
ATOM 1396 C CA . LYS C 1 28 ? -1.19186 -16.86609 -37.22440 1.000 33.31778 27 LYS C CA 1
ATOM 1397 C C . LYS C 1 28 ? -1.43407 -18.09346 -38.09592 1.000 31.66394 27 LYS C C 1
ATOM 1398 O O . LYS C 1 28 ? -0.56714 -18.45783 -38.90030 1.000 34.30303 27 LYS C O 1
ATOM 1404 N N . GLU C 1 29 ? -2.59452 -18.73927 -37.96472 1.000 28.75217 28 GLU C N 1
ATOM 1405 C CA . GLU C 1 29 ? -2.82905 -19.99406 -38.67557 1.000 35.14241 28 GLU C CA 1
ATOM 1406 C C . GLU C 1 29 ? -3.45377 -19.80440 -40.04740 1.000 31.18702 28 GLU C C 1
ATOM 1407 O O . GLU C 1 29 ? -3.22830 -20.62886 -40.94050 1.000 34.03506 28 GLU C O 1
ATOM 1413 N N . GLY C 1 30 ? -4.24714 -18.76370 -40.23636 1.000 28.91513 29 GLY C N 1
ATOM 1414 C CA . GLY C 1 30 ? -4.89634 -18.55066 -41.50823 1.000 34.86029 29 GLY C CA 1
ATOM 1415 C C . GLY C 1 30 ? -5.18113 -17.08811 -41.76015 1.000 27.47469 29 GLY C C 1
ATOM 1416 O O . GLY C 1 30 ? -6.32670 -16.64092 -41.69225 1.000 29.38509 29 GLY C O 1
ATOM 1417 N N . PRO C 1 31 ? -4.13447 -16.30948 -42.05211 1.000 28.28297 30 PRO C N 1
ATOM 1418 C CA . PRO C 1 31 ? -4.33744 -14.88068 -42.34360 1.000 28.65683 30 PRO C CA 1
ATOM 1419 C C . PRO C 1 31 ? -5.17388 -14.62995 -43.58056 1.000 36.03070 30 PRO C C 1
ATOM 1420 O O . PRO C 1 31 ? -5.65336 -13.50417 -43.76135 1.000 32.82144 30 PRO C O 1
ATOM 1424 N N . HIS C 1 32 ? -5.35964 -15.63149 -44.43877 1.000 33.17907 31 HIS C N 1
ATOM 1425 C CA . HIS C 1 32 ? -6.24285 -15.48441 -45.58809 1.000 29.89570 31 HIS C CA 1
ATOM 1426 C C . HIS C 1 32 ? -7.72390 -15.57827 -45.22393 1.000 33.16875 31 HIS C C 1
ATOM 1427 O O . HIS C 1 32 ? -8.56282 -15.24171 -46.06220 1.000 31.96571 31 HIS C O 1
ATOM 1434 N N . TRP C 1 33 ? -8.07525 -16.03509 -44.01914 1.000 25.68000 32 TRP C N 1
ATOM 1435 C CA . TRP C 1 33 ? -9.48047 -16.09153 -43.62925 1.000 24.81983 32 TRP C CA 1
ATOM 1436 C C . TRP C 1 33 ? -10.00487 -14.69204 -43.32618 1.000 31.88972 32 TRP C C 1
ATOM 1437 O O . TRP C 1 33 ? -9.27615 -13.81920 -42.84923 1.000 33.89615 32 TRP C O 1
ATOM 1448 N N . ASN C 1 34 ? -11.28927 -14.49330 -43.60110 1.000 26.03319 33 ASN C N 1
ATOM 1449 C CA . ASN C 1 34 ? -11.96844 -13.21630 -43.41329 1.000 28.76771 33 ASN C CA 1
ATOM 1450 C C . ASN C 1 34 ? -12.68681 -13.27286 -42.06896 1.000 32.29244 33 ASN C C 1
ATOM 1451 O O . ASN C 1 34 ? -13.63926 -14.03846 -41.90425 1.000 29.09830 33 ASN C O 1
ATOM 1456 N N . ILE C 1 35 ? -12.24377 -12.45830 -41.11438 1.000 28.23777 34 ILE C N 1
ATOM 1457 C CA . ILE C 1 35 ? -12.78970 -12.47298 -39.75856 1.000 26.31852 34 ILE C CA 1
ATOM 1458 C C . ILE C 1 35 ? -13.61424 -11.20920 -39.54275 1.000 33.36792 34 ILE C C 1
ATOM 1459 O O . ILE C 1 35 ? -13.20543 -10.11754 -39.95206 1.000 30.49225 34 ILE C O 1
ATOM 1464 N N . THR C 1 36 ? -14.78723 -11.35777 -38.92149 1.000 29.32913 35 THR C N 1
ATOM 1465 C CA . THR C 1 36 ? -15.63219 -10.21719 -38.57829 1.000 36.21517 35 THR C CA 1
ATOM 1466 C C . THR C 1 36 ? -16.19459 -10.40420 -37.17576 1.000 33.17690 35 THR C C 1
ATOM 1467 O O . THR C 1 36 ? -16.22892 -11.51125 -36.63899 1.000 31.04851 35 THR C O 1
ATOM 1471 N N . SER C 1 37 ? -16.64494 -9.30460 -36.58904 1.000 35.85336 36 SER C N 1
ATOM 1472 C CA . SER C 1 37 ? -17.25769 -9.31646 -35.27303 1.000 38.40209 36 SER C CA 1
ATOM 1473 C C . SER C 1 37 ? -18.75517 -9.05244 -35.38872 1.000 42.45617 36 SER C C 1
ATOM 1474 O O . SER C 1 37 ? -19.20456 -8.31513 -36.27053 1.000 43.30616 36 SER C O 1
ATOM 1477 N N . THR C 1 38 ? -19.53267 -9.67564 -34.50150 1.000 38.34990 37 THR C N 1
ATOM 1478 C CA . THR C 1 38 ? -20.95583 -9.37132 -34.37447 1.000 46.17253 37 THR C CA 1
ATOM 1479 C C . THR C 1 38 ? -21.32929 -9.30286 -32.89949 1.000 48.52652 37 THR C C 1
ATOM 1480 O O . THR C 1 38 ? -20.55763 -9.69811 -32.02016 1.000 41.96393 37 THR C O 1
ATOM 1484 N N . ASN C 1 39 ? -22.53187 -8.77369 -32.64482 1.000 59.19011 38 ASN C N 1
ATOM 1485 C CA . ASN C 1 39 ? -23.16464 -8.77883 -31.32258 1.000 42.63102 38 ASN C CA 1
ATOM 1486 C C . ASN C 1 39 ? -22.32197 -8.03739 -30.28187 1.000 52.73998 38 ASN C C 1
ATOM 1487 O O . ASN C 1 39 ? -22.03702 -8.55092 -29.19762 1.000 49.45206 38 ASN C O 1
ATOM 1492 N N . ASN C 1 40 ? -21.94357 -6.80125 -30.61509 1.000 51.22564 39 ASN C N 1
ATOM 1493 C CA . ASN C 1 40 ? -21.14059 -5.94742 -29.73341 1.000 47.42934 39 ASN C CA 1
ATOM 1494 C C . ASN C 1 40 ? -19.82845 -6.62937 -29.35124 1.000 54.78311 39 ASN C C 1
ATOM 1495 O O . ASN C 1 40 ? -19.34561 -6.50746 -28.22347 1.000 49.04175 39 ASN C O 1
ATOM 1500 N N . GLY C 1 41 ? -19.24553 -7.35896 -30.30322 1.000 41.45213 40 GLY C N 1
ATOM 1501 C CA . GLY C 1 41 ? -18.01477 -8.07804 -30.06539 1.000 45.38030 40 GLY C CA 1
ATOM 1502 C C . GLY C 1 41 ? -18.16953 -9.40627 -29.36045 1.000 39.04267 40 GLY C C 1
ATOM 1503 O O . GLY C 1 41 ? -17.16063 -10.08443 -29.13328 1.000 40.23266 40 GLY C O 1
ATOM 1504 N N . ALA C 1 42 ? -19.39604 -9.80068 -29.00230 1.000 38.67778 41 ALA C N 1
ATOM 1505 C CA . ALA C 1 42 ? -19.60540 -11.07382 -28.32227 1.000 34.11141 41 ALA C CA 1
ATOM 1506 C C . ALA C 1 42 ? -19.39483 -12.26278 -29.24563 1.000 31.64301 41 ALA C C 1
ATOM 1507 O O . ALA C 1 42 ? -19.15325 -13.37487 -28.75996 1.000 31.17951 41 ALA C O 1
ATOM 1509 N N . GLU C 1 43 ? -19.46823 -12.05926 -30.55914 1.000 33.35650 42 GLU C N 1
ATOM 1510 C CA . GLU C 1 43 ? -19.30417 -13.14570 -31.51061 1.000 28.26914 42 GLU C CA 1
ATOM 1511 C C . GLU C 1 43 ? -18.24305 -12.78822 -32.54496 1.000 27.05042 42 GLU C C 1
ATOM 1512 O O . GLU C 1 43 ? -18.03746 -11.61889 -32.88229 1.000 28.96664 42 GLU C O 1
ATOM 1518 N N . LEU C 1 44 ? -17.54900 -13.81870 -33.01244 1.000 25.15191 43 LEU C N 1
ATOM 1519 C CA . LEU C 1 44 ? -16.50640 -13.70411 -34.01526 1.000 28.62423 43 LEU C CA 1
ATOM 1520 C C . LEU C 1 44 ? -16.86539 -14.68819 -35.11235 1.000 27.41284 43 LEU C C 1
ATOM 1521 O O . LEU C 1 44 ? -17.21174 -15.83353 -34.82095 1.000 28.78843 43 LEU C O 1
ATOM 1526 N N . VAL C 1 45 ? -16.83063 -14.23909 -36.36075 1.000 23.73375 44 VAL C N 1
ATOM 1527 C CA . VAL C 1 45 ? -17.22234 -15.07441 -37.48996 1.000 24.97678 44 VAL C CA 1
ATOM 1528 C C . VAL C 1 45 ? -16.02129 -15.21280 -38.40602 1.000 23.04875 44 VAL C C 1
ATOM 1529 O O . VAL C 1 45 ? -15.39680 -14.21008 -38.76999 1.000 23.35669 44 VAL C O 1
ATOM 1533 N N . VAL C 1 46 ? -15.68750 -16.45295 -38.75695 1.000 22.51746 45 VAL C N 1
ATOM 1534 C CA . VAL C 1 46 ? -14.58652 -16.76153 -39.65623 1.000 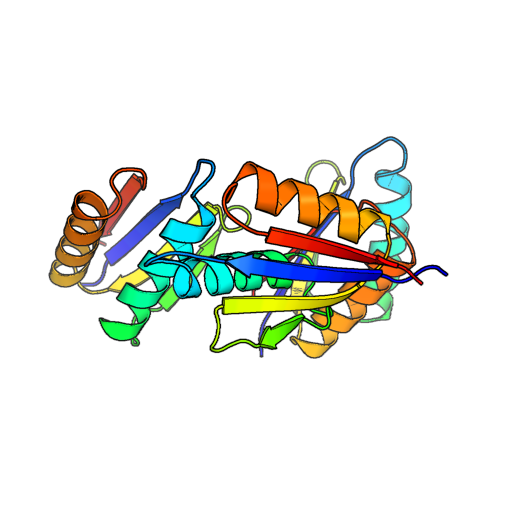22.98023 45 VAL C CA 1
ATOM 1535 C C . VAL C 1 46 ? -15.18462 -17.24773 -40.96239 1.000 23.53911 45 VAL C C 1
ATOM 1536 O O . VAL C 1 46 ? -15.89648 -18.25721 -40.97884 1.000 24.21119 45 VAL C O 1
ATOM 1540 N N . ARG C 1 47 ? -14.89257 -16.53958 -42.04813 1.000 25.65395 46 ARG C N 1
ATOM 1541 C CA . ARG C 1 47 ? -15.36476 -16.89469 -43.37710 1.000 31.41212 46 ARG C CA 1
ATOM 1542 C C . ARG C 1 47 ? -14.17745 -17.23644 -44.26949 1.000 34.04014 46 ARG C C 1
ATOM 1543 O O . ARG C 1 47 ? -13.05024 -16.79274 -44.03600 1.000 25.95125 46 ARG C O 1
ATOM 1551 N N . GLY C 1 48 ? -14.44730 -18.03013 -45.30515 1.000 29.67250 47 GLY C N 1
ATOM 1552 C CA . GLY C 1 48 ? -13.41972 -18.38984 -46.25928 1.000 30.17615 47 GLY C CA 1
ATOM 1553 C C . GLY C 1 48 ? -12.50171 -19.49629 -45.81101 1.000 28.58900 47 GLY C C 1
ATOM 1554 O O . GLY C 1 48 ? -11.38592 -19.60981 -46.33351 1.000 30.22120 47 GLY C O 1
ATOM 1555 N N . ILE C 1 49 ? -12.93286 -20.31454 -44.85344 1.000 30.20508 48 ILE C N 1
ATOM 1556 C CA . ILE C 1 49 ? -12.09952 -21.33852 -44.24123 1.000 27.86654 48 ILE C CA 1
ATOM 1557 C C . ILE C 1 49 ? -12.53213 -22.70869 -44.75146 1.000 31.45726 48 ILE C C 1
ATOM 1558 O O . ILE C 1 49 ? -13.73030 -23.00200 -44.84559 1.000 35.13695 48 ILE C O 1
ATOM 1563 N N . HIS C 1 50 ? -11.54894 -23.54699 -45.07181 1.000 31.95947 49 HIS C N 1
ATOM 1564 C CA . HIS C 1 50 ? -11.814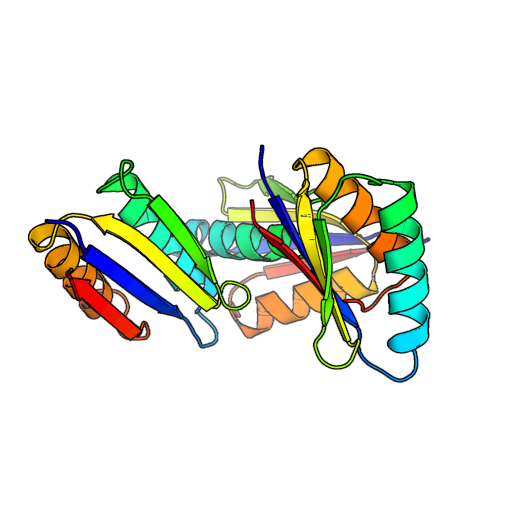38 -24.89055 -45.57260 1.000 36.39711 49 HIS C CA 1
ATOM 1565 C C . HIS C 1 50 ? -12.36133 -25.77621 -44.45496 1.000 34.74041 49 HIS C C 1
ATOM 1566 O O . HIS C 1 50 ? -12.07430 -25.56876 -43.27604 1.000 32.59340 49 HIS C O 1
ATOM 1573 N N . GLU C 1 51 ? -13.15593 -26.78385 -44.83891 1.000 41.57124 50 GLU C N 1
ATOM 1574 C CA . GLU C 1 51 ? -13.82149 -27.62275 -43.84195 1.000 41.23017 50 GLU C CA 1
ATOM 1575 C C . GLU C 1 51 ? -12.81787 -28.28599 -42.90312 1.000 38.57867 50 GLU C C 1
ATOM 1576 O O . GLU C 1 51 ? -13.04206 -28.35053 -41.68772 1.000 40.14054 50 GLU C O 1
ATOM 1582 N N . SER C 1 52 ? -11.70960 -28.79224 -43.45130 1.000 40.19482 51 SER C N 1
ATOM 1583 C CA . SER C 1 52 ? -10.68201 -29.42311 -42.62723 1.000 41.91580 51 SER C CA 1
ATOM 1584 C C . SER C 1 52 ? -10.10527 -28.44141 -41.61598 1.000 40.19972 51 SER C C 1
ATOM 1585 O O . SER C 1 52 ? -9.91736 -28.78177 -40.44081 1.000 38.89833 51 SER C O 1
ATOM 1588 N N . ASP C 1 53 ? -9.83603 -27.20788 -42.04818 1.000 37.06161 52 ASP C N 1
ATOM 1589 C CA . ASP C 1 53 ? -9.32233 -26.20137 -41.12605 1.000 33.84106 52 ASP C CA 1
ATOM 1590 C C . ASP C 1 53 ? -10.37437 -25.78100 -40.10904 1.000 34.18854 52 ASP C C 1
ATOM 1591 O O . ASP C 1 53 ? -10.03718 -25.49064 -38.95433 1.000 32.56736 52 ASP C O 1
ATOM 1596 N N . ALA C 1 54 ? -11.64844 -25.73902 -40.51421 1.000 32.20074 53 ALA C N 1
ATOM 1597 C CA . ALA C 1 54 ? -12.70234 -25.33497 -39.59141 1.000 32.96855 53 ALA C CA 1
ATOM 1598 C C . ALA C 1 54 ? -12.83022 -26.33129 -38.44729 1.000 36.52529 53 ALA C C 1
ATOM 1599 O O . ALA C 1 54 ? -12.91160 -25.94459 -37.27615 1.000 34.43307 53 ALA C O 1
ATOM 1601 N N . LYS C 1 55 ? -12.83923 -27.62727 -38.76831 1.000 34.83530 54 LYS C N 1
ATOM 1602 C CA . LYS C 1 55 ? -12.87773 -28.63826 -37.71607 1.000 34.28327 54 LYS C CA 1
ATOM 1603 C C . LYS C 1 55 ? -11.64758 -28.54646 -36.82213 1.000 35.69355 54 LYS C C 1
ATOM 1604 O O . LYS C 1 55 ? -11.74666 -28.73792 -35.60548 1.000 43.95920 54 LYS C O 1
ATOM 1610 N N . ARG C 1 56 ? -10.49109 -28.22051 -37.40353 1.000 34.26802 55 ARG C N 1
ATOM 1611 C CA . ARG C 1 56 ? -9.25527 -28.11890 -36.63368 1.000 36.90050 55 ARG C CA 1
ATOM 1612 C C . ARG C 1 56 ? -9.30734 -26.96134 -35.64196 1.000 32.52519 55 ARG C C 1
ATOM 1613 O O . ARG C 1 56 ? -9.04405 -27.14319 -34.44521 1.000 37.75173 55 ARG C O 1
ATOM 1621 N N . ILE C 1 57 ? -9.63725 -25.75682 -36.11962 1.000 31.57214 56 ILE C N 1
ATOM 1622 C CA . ILE C 1 57 ? -9.67133 -24.60878 -35.21197 1.000 26.98135 56 ILE C CA 1
ATOM 1623 C C . ILE C 1 57 ? -10.78841 -24.76236 -34.19281 1.000 29.02375 56 ILE C C 1
ATOM 1624 O O . ILE C 1 57 ? -10.65521 -24.31831 -33.04226 1.000 32.19105 56 ILE C O 1
ATOM 1629 N N . ALA C 1 58 ? -11.90804 -25.37980 -34.58083 1.000 32.03122 57 ALA C N 1
ATOM 1630 C CA . ALA C 1 58 ? -12.97945 -25.62209 -33.61886 1.000 33.05813 57 ALA C CA 1
ATOM 1631 C C . ALA C 1 58 ? -12.49224 -26.49444 -32.47301 1.000 38.82319 57 ALA C C 1
ATOM 1632 O O . ALA C 1 58 ? -12.60536 -26.11751 -31.30158 1.000 40.14049 57 ALA C O 1
ATOM 1634 N N . LYS C 1 59 ? -11.92071 -27.65705 -32.79636 1.000 35.39141 58 LYS C N 1
ATOM 1635 C CA . LYS C 1 59 ? -11.38866 -28.54250 -31.76743 1.000 39.81727 58 LYS C CA 1
ATOM 1636 C C . LYS C 1 59 ? -10.31545 -27.85369 -30.93526 1.000 35.11430 58 LYS C C 1
ATOM 1637 O O . LYS C 1 59 ? -10.20487 -28.10541 -29.72960 1.000 38.55737 58 LYS C O 1
ATOM 1643 N N . TRP C 1 60 ? -9.52259 -26.98257 -31.55744 1.000 32.32067 59 TRP C N 1
ATOM 1644 C CA . TRP C 1 60 ? -8.51534 -26.22809 -30.82179 1.000 34.26737 59 TRP C CA 1
ATOM 1645 C C . TRP C 1 60 ? -9.16406 -25.35424 -29.75393 1.000 34.32767 59 TRP C C 1
ATOM 1646 O O . TRP C 1 60 ? -8.73861 -25.35848 -28.59198 1.000 32.20674 59 TRP C O 1
ATOM 1657 N N . VAL C 1 61 ? -10.21557 -24.61921 -30.12356 1.000 29.60670 60 VAL C N 1
ATOM 1658 C CA . VAL C 1 61 ? -10.88623 -23.74740 -29.16254 1.000 32.34501 60 VAL C CA 1
ATOM 1659 C C . VAL C 1 61 ? -11.56014 -24.56037 -28.05593 1.000 32.80811 60 VAL C C 1
ATOM 1660 O O . VAL C 1 61 ? -11.49894 -24.18453 -26.87640 1.000 34.04953 60 VAL C O 1
ATOM 1664 N N . GLU C 1 62 ? -12.19391 -25.69380 -28.39795 1.000 35.39274 61 GLU C N 1
ATOM 1665 C CA . GLU C 1 62 ? -12.83355 -26.49894 -27.35019 1.000 35.43999 61 GLU C CA 1
ATOM 1666 C C . GLU C 1 62 ? -11.82146 -27.03060 -26.34408 1.000 39.53910 61 GLU C C 1
ATOM 1667 O O . GLU C 1 62 ? -12.17532 -27.27045 -25.18475 1.000 41.26680 61 GLU C O 1
ATOM 1673 N N . LYS C 1 63 ? -10.57667 -27.26100 -26.76796 1.000 41.24625 62 LYS C N 1
ATOM 1674 C CA . LYS C 1 63 ? -9.56728 -27.80382 -25.85771 1.000 43.83582 62 LYS C CA 1
ATOM 1675 C C . LYS C 1 63 ? -8.97116 -26.71433 -24.97122 1.000 38.68140 62 LYS C C 1
ATOM 1676 O O . LYS C 1 63 ? -8.78015 -26.91333 -23.76687 1.000 39.06369 62 LYS C O 1
ATOM 1682 N N . ARG C 1 64 ? -8.66139 -25.56138 -25.55700 1.000 34.41397 63 ARG C N 1
ATOM 1683 C CA . ARG C 1 64 ? -7.98099 -24.48381 -24.85075 1.000 33.42386 63 ARG C CA 1
ATOM 1684 C C . ARG C 1 64 ? -8.93885 -23.54576 -24.13155 1.000 32.90091 63 ARG C C 1
ATOM 1685 O O . ARG C 1 64 ? -8.58027 -22.99043 -23.08609 1.000 36.52637 63 ARG C O 1
ATOM 1693 N N . PHE C 1 65 ? -10.14154 -23.34534 -24.66836 1.000 28.13988 64 PHE C N 1
ATOM 1694 C CA . PHE C 1 65 ? -11.08714 -22.35410 -24.14784 1.000 29.79763 64 PHE C CA 1
ATOM 1695 C C . PHE C 1 65 ? -12.49373 -22.92986 -24.15838 1.000 35.50112 64 PHE C C 1
ATOM 1696 O O . PHE C 1 65 ? -13.35215 -22.50811 -24.94586 1.000 37.23615 64 PHE C O 1
ATOM 1704 N N . PRO C 1 66 ? -12.77464 -23.88458 -23.26738 1.000 34.94080 65 PRO C N 1
ATOM 1705 C CA . PRO C 1 66 ? -14.09993 -24.53343 -23.26181 1.000 41.90673 65 PRO C CA 1
ATOM 1706 C C . PRO C 1 66 ? -15.26593 -23.59445 -22.96666 1.000 43.68275 65 PRO C C 1
ATOM 1707 O O . PRO C 1 66 ? -16.42180 -24.00057 -23.14455 1.000 43.73998 65 PRO C O 1
ATOM 1711 N N . GLY C 1 67 ? -15.01693 -22.36824 -22.51497 1.000 44.90638 66 GLY C N 1
ATOM 1712 C CA . GLY C 1 67 ? -16.12284 -21.44278 -22.33991 1.000 48.45195 66 GLY C CA 1
ATOM 1713 C C . GLY C 1 67 ? -16.73706 -20.95027 -23.63726 1.000 42.74510 66 GLY C C 1
ATOM 1714 O O . GLY C 1 67 ? -17.81675 -20.34938 -23.60399 1.000 51.34831 66 GLY C O 1
ATOM 1715 N N . VAL C 1 68 ? -16.08994 -21.20495 -24.76853 1.000 36.58431 67 VAL C N 1
ATOM 1716 C CA . VAL C 1 68 ? -16.47303 -20.60821 -26.04677 1.000 31.45080 67 VAL C CA 1
ATOM 1717 C C . VAL C 1 68 ? -17.36400 -21.57991 -26.81231 1.000 34.71720 67 VAL C C 1
ATOM 1718 O O . VAL C 1 68 ? -16.96043 -22.71456 -27.09004 1.000 39.19398 67 VAL C O 1
ATOM 1722 N N . HIS C 1 69 ? -18.57193 -21.13248 -27.16774 1.000 32.82531 68 HIS C N 1
ATOM 1723 C CA . HIS C 1 69 ? -19.43623 -21.90194 -28.05960 1.000 35.70919 68 HIS C CA 1
ATOM 1724 C C . HIS C 1 69 ? -18.99832 -21.72966 -29.51211 1.000 30.93583 68 HIS C C 1
ATOM 1725 O O . HIS C 1 69 ? -18.78263 -20.60570 -29.97304 1.000 25.84219 68 HIS C O 1
ATOM 1732 N N . THR C 1 70 ? -18.89165 -22.84520 -30.23538 1.000 27.86346 69 THR C N 1
ATOM 1733 C CA . THR C 1 70 ? -18.43607 -22.86544 -31.61964 1.000 30.76321 69 THR C CA 1
ATOM 1734 C C . THR C 1 70 ? -19.47264 -23.56552 -32.49131 1.000 27.11997 69 THR C C 1
ATOM 1735 O O . THR C 1 70 ? -20.03522 -24.58591 -32.09651 1.000 28.71490 69 THR C O 1
ATOM 1739 N N . GLU C 1 71 ? -19.72082 -23.01856 -33.67993 1.000 27.61341 70 GLU C N 1
ATOM 1740 C CA . GLU C 1 71 ? -20.63772 -23.61572 -34.64078 1.000 31.53373 70 GLU C CA 1
ATOM 1741 C C . GLU C 1 71 ? -19.99081 -23.52483 -36.00844 1.000 26.35877 70 GLU C C 1
ATOM 1742 O O . GLU C 1 71 ? -19.41041 -22.49112 -36.34626 1.000 26.02146 70 GLU C O 1
ATOM 1748 N N . THR C 1 72 ? -20.09039 -24.60242 -36.78570 1.000 27.73199 71 THR C N 1
ATOM 1749 C CA . THR C 1 72 ? -19.55035 -24.65213 -38.13830 1.000 27.58400 71 THR C CA 1
ATOM 1750 C C . THR C 1 72 ? -20.67883 -24.91962 -39.12588 1.000 30.26583 71 THR C C 1
ATOM 1751 O O . THR C 1 72 ? -21.46321 -25.85489 -38.94029 1.000 34.60122 71 THR C O 1
ATOM 1755 N N . GLN C 1 73 ? -20.75665 -24.09591 -40.16553 1.000 31.37580 72 GLN C N 1
ATOM 1756 C CA . GLN C 1 73 ? -21.75344 -24.22289 -41.22430 1.000 35.77957 72 GLN C CA 1
ATOM 1757 C C . GLN C 1 73 ? -21.00948 -24.32700 -42.54782 1.000 35.68494 72 GLN C C 1
ATOM 1758 O O . GLN C 1 73 ? -20.35775 -23.36970 -42.97142 1.000 36.75396 72 GLN C O 1
ATOM 1764 N N . CYS C 1 74 ? -21.09355 -25.48071 -43.20169 1.000 44.13158 73 CYS C N 1
ATOM 1765 C CA . CYS C 1 74 ? -20.41039 -25.69773 -44.46840 1.000 52.64330 73 CYS C CA 1
ATOM 1766 C C . CYS C 1 74 ? -21.43461 -25.73361 -45.59178 1.000 59.67066 73 CYS C C 1
ATOM 1767 O O . CYS C 1 74 ? -22.44923 -26.42782 -45.49087 1.000 51.16376 73 CYS C O 1
ATOM 1770 N N . ASP C 1 75 ? -21.17271 -24.96939 -46.64601 0.962 63.89534 74 ASP C N 1
ATOM 1771 C CA . ASP C 1 75 ? -22.13139 -24.79182 -47.72614 0.962 69.84182 74 ASP C CA 1
ATOM 1772 C C . ASP C 1 75 ? -21.86025 -25.76894 -48.86489 0.962 73.50352 74 ASP C C 1
ATOM 1773 O O . ASP C 1 75 ? -21.14268 -26.75494 -48.68886 0.962 78.92848 74 ASP C O 1
#

Sequence (222 aa):
STKCVVRFVFRGDLATLMLRAVKDHLKKEGPHWNITSTNNGAELVVRGIHESDAKRIAKWVEKRFPGVHTETQCDTKCVVRFVFRGDLATLMLRAVKDHLKKEGPHWNITSTNNGAELVVRGIHESDAKRIAKWVEKRFPGVHTETQCTKCVVRFVFRGDLATLMLRAVKDHLKKEGPHWNITSTNNGAELVVRGIHESDAKRIAKWVEKRFPGVHTETQCD

B-factor: mean 44.45, std 15.16, range [19.8, 109.06]

Nearest PDB structures (foldseek):
  7lmx-assembly1_A  TM=1.014E+00  e=1.513E-16  synthetic construct
  8tcg-assembly1_C  TM=9.722E-01  e=1.046E-11  synthetic construct
  2bm0-assembly1_A  TM=6.927E-01  e=2.410E-04  Thermus thermophilus
  6q2d-assembly1_C  TM=7.114E-01  e=7.103E-04  Methanobrevibacter smithii
  5h7j-assembly2_B  TM=6.858E-01  e=6.205E-04  Pyrococcus horikoshii OT3

Secondary structure (DSSP, 8-state):
---EEEEEE--STTHHHHHHHHHHHHHHH-TTSEEEEETTTTEEEEEEE-HHHHHHHHHHHHHH-TT-EEEEEE-/--EEEEEE--STTHHHHHHHHHHHHHHH-TTSEEEEETTTTEEEEEEE-HHHHHHHHHHHHHHSTT-EEEEE-/-EEEEEEE--STTHHHHHHHHHHHHHHH-TTSEEEEETTTTEEEEEEEEHHHHHHHHHHHHHH-TTSEEEEEE-

Foldseek 3Di:
DKWKKKKKFADDPCQLVLLVVLVVVVCVVPVPWDWDADDVSGMIMTTGHDPVVLVVSQVVSCVPRVRMDMDMGMD/DWKKKKKFADDPCQQVLLVVLQVVVCVVCVPWDWDADPPRGMIMTTGDDPVVVVVSVVVCCVPPPPIDMDMDD/DWKKKKKFADDPCRVVLLVVLVVVCCVPPVPWDWDADDVRRMIMTTPHHPVVLVVSVVVCCVPPVRMDMDMGDD